Protein AF-A0A8H4QKN0-F1 (afdb_monomer_lite)

Radius of gyration: 23.46 Å; chains: 1; bounding box: 58×43×62 Å

Sequence (275 aa):
MRLGVGLACTPDRRRSHEYLVRAAYSSSASKKVKAMAHGLLIAWFLDACEKDGTIRSRYLLAASHHCNEAAKLCREVSPKGACASPAVLFFMKNVFEKFSPTVVELNYWYKDAIKALDERNKQISKGQAKMAQKRLKNPHRYRCAAPGCKVQSDTGKMLSQCSGACDRDKKPAYCSKECQKADWKNHKPFCRPGAECSVIDDGFFDVVGTAPSSESANGALQIPVEFADGKKVLFSSSTMDPQMLKEIRELASKRNYGDGPVLDTIQHVEFSEVD

Organism: NCBI:txid84607

Structure (mmCIF, N/CA/C/O backbone):
data_AF-A0A8H4QKN0-F1
#
_entry.id   AF-A0A8H4QKN0-F1
#
loop_
_atom_site.group_PDB
_atom_site.id
_atom_site.type_symbol
_atom_site.label_atom_id
_atom_site.label_alt_id
_atom_site.label_comp_id
_atom_site.label_asym_id
_atom_site.label_entity_id
_atom_site.label_seq_id
_atom_site.pdbx_PDB_ins_code
_atom_site.Cartn_x
_atom_site.Cartn_y
_atom_site.Cartn_z
_atom_site.occupancy
_atom_site.B_iso_or_equiv
_atom_site.auth_seq_id
_atom_site.auth_comp_id
_atom_site.auth_asym_id
_atom_site.auth_atom_id
_atom_site.pdbx_PDB_model_num
ATOM 1 N N . MET A 1 1 ? 23.037 -2.075 -8.838 1.00 69.50 1 MET A N 1
ATOM 2 C CA . MET A 1 1 ? 22.777 -0.874 -8.013 1.00 69.50 1 MET A CA 1
ATOM 3 C C . MET A 1 1 ? 23.981 0.048 -7.895 1.00 69.50 1 MET A C 1
ATOM 5 O O . MET A 1 1 ? 23.814 1.196 -8.269 1.00 69.50 1 MET A O 1
ATOM 9 N N . ARG A 1 2 ? 25.181 -0.408 -7.481 1.00 85.12 2 ARG A N 1
ATOM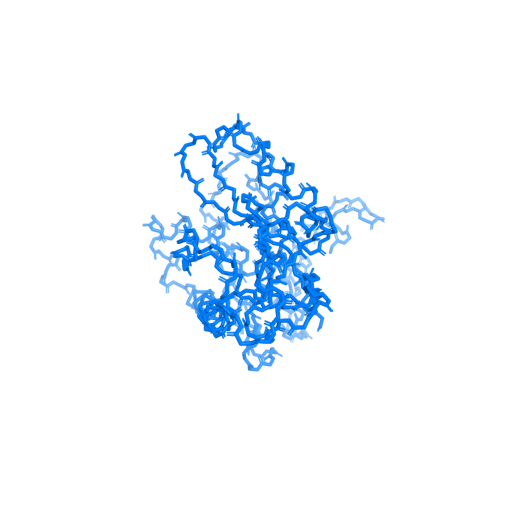 10 C CA . ARG A 1 2 ? 26.360 0.478 -7.293 1.00 85.12 2 ARG A CA 1
ATOM 11 C C . ARG A 1 2 ? 26.599 1.467 -8.444 1.00 85.12 2 ARG A C 1
ATOM 13 O O . ARG A 1 2 ? 26.651 2.656 -8.186 1.00 85.12 2 ARG A O 1
ATOM 20 N N . LEU A 1 3 ? 26.616 0.994 -9.693 1.00 86.94 3 LEU A N 1
ATOM 21 C CA . LEU A 1 3 ? 26.793 1.845 -10.883 1.00 86.94 3 LEU A CA 1
ATOM 22 C C . LEU A 1 3 ? 25.625 2.801 -11.169 1.00 86.94 3 LEU A C 1
ATOM 24 O O . LEU A 1 3 ? 25.827 3.819 -11.813 1.00 86.94 3 LEU A O 1
ATOM 28 N N . GLY A 1 4 ? 24.406 2.476 -10.735 1.00 82.00 4 GLY A N 1
ATOM 29 C CA . GLY A 1 4 ? 23.237 3.332 -10.950 1.00 82.00 4 GLY A CA 1
ATOM 30 C C . GLY A 1 4 ? 23.195 4.512 -9.981 1.00 82.00 4 GLY A C 1
ATOM 31 O O . GLY A 1 4 ? 22.949 5.632 -10.403 1.00 82.00 4 GLY A O 1
ATOM 32 N N . VAL A 1 5 ? 23.482 4.255 -8.700 1.00 85.69 5 VAL A N 1
ATOM 33 C CA . VAL A 1 5 ? 23.403 5.255 -7.616 1.00 85.69 5 VAL A CA 1
ATOM 34 C C . VAL A 1 5 ? 24.764 5.815 -7.181 1.00 85.69 5 VAL A C 1
ATOM 36 O O . VAL A 1 5 ? 24.829 6.667 -6.306 1.00 85.69 5 VAL A O 1
ATOM 39 N N . GLY A 1 6 ? 25.864 5.328 -7.756 1.00 85.62 6 GLY A N 1
ATOM 40 C CA . GLY A 1 6 ? 27.220 5.784 -7.438 1.00 85.62 6 GLY A CA 1
ATOM 41 C C . GLY A 1 6 ? 27.779 5.313 -6.092 1.00 85.62 6 GLY A C 1
ATOM 42 O O . GLY A 1 6 ? 28.674 5.944 -5.535 1.00 85.62 6 GLY A O 1
ATOM 43 N N . LEU A 1 7 ? 27.283 4.207 -5.528 1.00 86.25 7 LEU A N 1
ATOM 44 C CA . LEU A 1 7 ? 27.779 3.712 -4.236 1.00 86.25 7 LEU A CA 1
ATOM 45 C C . LEU A 1 7 ? 29.214 3.179 -4.369 1.00 86.25 7 LEU A C 1
ATOM 47 O O . LEU A 1 7 ? 29.425 2.039 -4.804 1.00 86.25 7 LEU A O 1
ATOM 51 N N . ALA A 1 8 ? 30.175 4.009 -3.955 1.00 92.56 8 ALA A N 1
ATOM 52 C CA . ALA A 1 8 ? 31.621 3.799 -4.067 1.00 92.56 8 ALA A CA 1
ATOM 53 C C . ALA A 1 8 ? 32.146 3.694 -5.518 1.00 92.56 8 ALA A C 1
ATOM 55 O O . ALA A 1 8 ? 33.157 3.041 -5.766 1.00 92.56 8 ALA A O 1
ATOM 56 N N . CYS A 1 9 ? 31.454 4.299 -6.488 1.00 92.56 9 CYS A N 1
ATOM 57 C CA . CYS A 1 9 ? 31.915 4.429 -7.876 1.00 92.56 9 CYS A CA 1
ATOM 58 C C . CYS A 1 9 ? 31.236 5.626 -8.554 1.00 92.56 9 CYS A C 1
ATOM 60 O O . CYS A 1 9 ? 30.187 6.072 -8.099 1.00 92.56 9 CYS A O 1
ATOM 62 N N . THR A 1 10 ? 31.794 6.139 -9.650 1.00 94.00 10 THR A N 1
ATOM 63 C CA . THR A 1 10 ? 31.104 7.158 -10.454 1.00 94.00 10 THR A CA 1
ATOM 64 C C . THR A 1 10 ? 29.828 6.557 -11.055 1.00 94.00 10 THR A C 1
ATOM 66 O O . THR A 1 10 ? 29.911 5.480 -11.657 1.00 94.00 10 THR A O 1
ATOM 69 N N . PRO A 1 11 ? 28.656 7.209 -10.914 1.00 93.06 11 PRO A N 1
ATOM 70 C CA . PRO A 1 11 ? 27.437 6.761 -11.571 1.00 93.06 11 PRO A CA 1
ATOM 71 C C . PRO A 1 11 ? 27.634 6.607 -13.084 1.00 93.06 11 PRO A C 1
ATOM 73 O O . PRO A 1 11 ? 28.074 7.533 -13.762 1.00 93.06 11 PRO A O 1
ATOM 76 N N . ASP A 1 12 ? 27.268 5.446 -13.619 1.00 94.94 12 ASP A N 1
ATOM 77 C CA . ASP A 1 12 ? 27.291 5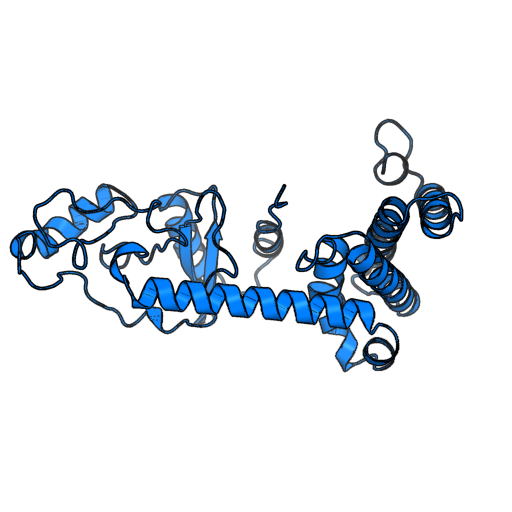.143 -15.048 1.00 94.94 12 ASP A CA 1
ATOM 78 C C . ASP A 1 12 ? 25.987 4.439 -15.433 1.00 94.94 12 ASP A C 1
ATOM 80 O O . ASP A 1 12 ? 25.817 3.216 -15.327 1.00 94.94 12 ASP A O 1
ATOM 84 N N . ARG A 1 13 ? 25.030 5.254 -15.883 1.00 92.44 13 ARG A N 1
ATOM 85 C CA . ARG A 1 13 ? 23.681 4.807 -16.235 1.00 92.44 13 ARG A CA 1
ATOM 86 C C . ARG A 1 13 ? 23.682 3.819 -17.401 1.00 92.44 13 ARG A C 1
ATOM 88 O O . ARG A 1 13 ? 22.884 2.878 -17.387 1.00 92.44 13 ARG A O 1
ATOM 95 N N . ARG A 1 14 ? 24.561 4.023 -18.389 1.00 95.25 14 ARG A N 1
ATOM 96 C CA . ARG A 1 14 ? 24.669 3.168 -19.579 1.00 95.25 14 ARG A CA 1
ATOM 97 C C . ARG A 1 14 ? 25.201 1.801 -19.184 1.00 95.25 14 ARG A C 1
ATOM 99 O O . ARG A 1 14 ? 24.572 0.790 -19.481 1.00 95.25 14 ARG A O 1
ATOM 106 N N . ARG A 1 15 ? 26.315 1.771 -18.456 1.00 96.00 15 ARG A N 1
ATOM 107 C CA . ARG A 1 15 ? 26.922 0.517 -18.016 1.00 96.00 15 ARG A CA 1
ATOM 108 C C . ARG A 1 15 ? 26.014 -0.241 -17.050 1.00 96.00 15 ARG A C 1
ATOM 110 O O . ARG A 1 15 ? 25.911 -1.461 -17.141 1.00 96.00 15 ARG A O 1
ATOM 117 N N . SER A 1 16 ? 25.293 0.464 -16.172 1.00 95.56 16 SER A N 1
ATOM 118 C CA . SER A 1 16 ? 24.257 -0.139 -15.321 1.00 95.56 16 SER A CA 1
ATOM 119 C C . SER A 1 16 ? 23.183 -0.856 -16.153 1.00 95.56 16 SER A C 1
ATOM 121 O O . SER A 1 16 ? 22.893 -2.024 -15.894 1.00 95.56 16 SER A O 1
ATOM 123 N N . HIS A 1 17 ? 22.652 -0.204 -17.194 1.00 95.88 17 HIS A N 1
ATOM 124 C CA . HIS A 1 17 ? 21.686 -0.814 -18.113 1.00 95.88 17 HIS A CA 1
ATOM 125 C C . HIS A 1 17 ? 22.254 -2.054 -18.812 1.00 95.88 17 HIS A C 1
ATOM 127 O O . HIS A 1 17 ? 21.612 -3.100 -18.821 1.00 95.88 17 HIS A O 1
ATOM 133 N N . GLU A 1 18 ? 23.478 -1.973 -19.340 1.00 96.88 18 GLU A N 1
ATOM 134 C CA . GLU A 1 18 ? 24.142 -3.106 -19.996 1.00 96.88 18 GLU A CA 1
ATOM 135 C C . GLU A 1 18 ? 24.263 -4.321 -19.061 1.00 96.88 18 GLU A C 1
ATOM 137 O O . GLU A 1 18 ? 23.966 -5.446 -19.469 1.00 96.88 18 GLU A O 1
ATOM 142 N N . TYR A 1 19 ? 24.628 -4.114 -17.791 1.00 96.62 19 TYR A N 1
ATOM 143 C CA . TYR A 1 19 ? 24.661 -5.195 -16.801 1.00 96.62 19 TYR A CA 1
ATOM 144 C C . TYR A 1 19 ? 23.275 -5.767 -16.500 1.00 96.62 19 TYR A C 1
ATOM 146 O O . TYR A 1 19 ? 23.137 -6.986 -16.411 1.00 96.62 19 TYR A O 1
ATOM 154 N N . LEU A 1 20 ? 22.255 -4.917 -16.352 1.00 97.00 20 LEU A N 1
ATOM 155 C CA . LEU A 1 20 ? 20.888 -5.367 -16.088 1.00 97.00 20 LEU A CA 1
ATOM 156 C C . LEU A 1 20 ? 20.328 -6.193 -17.251 1.00 97.00 20 LEU A C 1
ATOM 158 O O . LEU A 1 20 ? 19.773 -7.263 -17.018 1.00 97.00 20 LEU A O 1
ATOM 162 N N . VAL A 1 21 ? 20.531 -5.753 -18.495 1.00 98.12 21 VAL A N 1
ATOM 163 C CA . VAL A 1 21 ? 20.123 -6.502 -19.693 1.00 98.12 21 VAL A CA 1
ATOM 164 C C . VAL A 1 21 ? 20.849 -7.845 -19.756 1.00 98.12 21 VAL A C 1
ATOM 166 O O . VAL A 1 21 ? 20.211 -8.881 -19.939 1.00 98.12 21 VAL A O 1
ATOM 169 N N . ARG A 1 22 ? 22.169 -7.868 -19.530 1.00 97.75 22 ARG A N 1
ATOM 170 C CA . ARG A 1 22 ? 22.927 -9.129 -19.480 1.00 97.75 22 ARG A CA 1
ATOM 171 C C . ARG A 1 22 ? 22.399 -10.065 -18.396 1.00 97.75 22 ARG A C 1
ATOM 173 O O . ARG A 1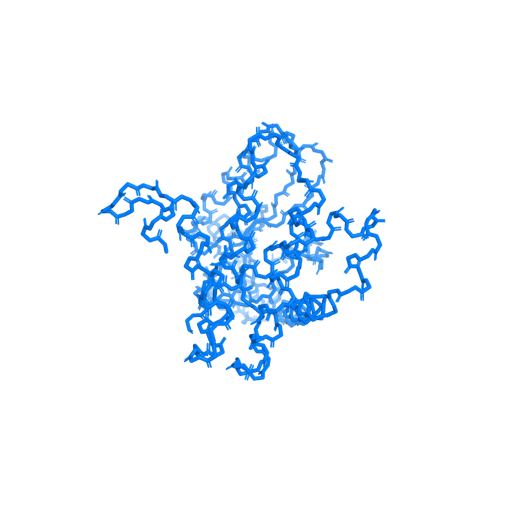 22 ? 22.252 -11.253 -18.652 1.00 97.75 22 ARG A O 1
ATOM 180 N N . ALA A 1 23 ? 22.082 -9.552 -17.209 1.00 97.50 23 ALA A N 1
ATOM 181 C CA . ALA A 1 23 ? 21.529 -10.357 -16.123 1.00 97.50 23 ALA A CA 1
ATOM 182 C C . ALA A 1 23 ? 20.124 -10.900 -16.447 1.00 97.50 23 ALA A C 1
ATOM 184 O O . ALA A 1 23 ? 19.846 -12.064 -16.168 1.00 97.50 23 ALA A O 1
ATOM 185 N N . ALA A 1 24 ? 19.266 -10.085 -17.067 1.00 98.12 24 ALA A N 1
ATOM 186 C CA . ALA A 1 24 ? 17.909 -10.456 -17.461 1.00 98.12 24 ALA A CA 1
ATOM 187 C C . ALA A 1 24 ? 17.887 -11.593 -18.500 1.00 98.12 24 ALA A C 1
ATOM 189 O O . ALA A 1 24 ? 17.106 -12.536 -18.375 1.00 98.12 24 ALA A O 1
ATOM 190 N N . TYR A 1 25 ? 18.794 -11.548 -19.480 1.00 98.12 25 TYR A N 1
ATOM 191 C CA . TYR A 1 25 ? 18.805 -12.488 -20.607 1.00 98.12 25 TYR A CA 1
ATOM 192 C C . TYR A 1 25 ? 19.886 -13.576 -20.534 1.00 98.12 25 TYR A C 1
ATOM 194 O O . TYR A 1 25 ? 19.924 -14.451 -21.396 1.00 98.12 25 TYR A O 1
ATOM 202 N N . SER A 1 26 ? 20.748 -13.581 -19.513 1.00 98.00 26 SER A N 1
ATOM 203 C CA . SER A 1 26 ? 21.784 -14.611 -19.367 1.00 98.00 26 SER A CA 1
ATOM 204 C C . SER A 1 26 ? 21.176 -16.010 -19.233 1.00 98.00 26 SER A C 1
ATOM 206 O O . SER A 1 26 ? 20.317 -16.248 -18.384 1.00 98.00 26 SER A O 1
ATOM 208 N N . SER A 1 27 ? 21.648 -16.977 -20.018 1.00 97.81 27 SER A N 1
ATOM 209 C CA . SER A 1 27 ? 21.237 -18.381 -19.889 1.00 97.81 27 SER A CA 1
ATOM 210 C C . SER A 1 27 ? 21.652 -19.000 -18.549 1.00 97.81 27 SER A C 1
ATOM 212 O O . SER A 1 27 ? 20.945 -19.870 -18.050 1.00 97.81 27 SER A O 1
ATOM 214 N N . SER A 1 28 ? 22.736 -18.516 -17.933 1.00 97.75 28 SER A N 1
ATOM 215 C CA . SER A 1 28 ? 23.254 -19.018 -16.653 1.00 97.75 28 SER A CA 1
ATOM 216 C C . SER A 1 28 ? 22.627 -18.363 -15.418 1.00 97.75 28 SER A C 1
ATOM 218 O O . SER A 1 28 ? 22.822 -18.843 -14.302 1.00 97.75 28 SER A O 1
ATOM 220 N N . ALA A 1 29 ? 21.874 -17.270 -15.580 1.00 97.56 29 ALA A N 1
ATOM 221 C CA . ALA A 1 29 ? 21.232 -16.595 -14.456 1.00 97.56 29 ALA A CA 1
ATOM 222 C C . ALA A 1 29 ? 20.007 -17.374 -13.950 1.00 97.56 29 ALA A C 1
ATOM 224 O O . ALA A 1 29 ? 19.180 -17.851 -14.733 1.00 97.56 29 ALA A O 1
ATOM 225 N N . SER A 1 30 ? 19.841 -17.444 -12.626 1.00 97.81 30 SER A N 1
ATOM 226 C CA . SER A 1 30 ? 18.639 -18.025 -12.024 1.00 97.81 30 SER A CA 1
ATOM 227 C C . SER A 1 30 ? 17.398 -17.190 -12.357 1.00 97.81 30 SER A C 1
ATOM 229 O O . SER A 1 30 ? 17.475 -15.972 -12.532 1.00 97.81 30 SER A O 1
ATOM 231 N N . LYS A 1 31 ? 16.220 -17.823 -12.389 1.00 97.69 31 LYS A N 1
ATOM 232 C CA . LYS A 1 31 ? 14.943 -17.128 -12.639 1.00 97.69 31 LYS A CA 1
ATOM 233 C C . LYS A 1 31 ? 14.701 -15.971 -11.660 1.00 97.69 31 LYS A C 1
ATOM 235 O O . LYS A 1 31 ? 14.206 -14.928 -12.072 1.00 97.69 31 LYS A O 1
ATOM 240 N N . LYS A 1 32 ? 15.118 -16.118 -10.394 1.00 96.88 32 LYS A N 1
ATOM 241 C CA . LYS A 1 32 ? 15.056 -15.050 -9.379 1.00 96.88 32 LYS A CA 1
ATOM 242 C C . LYS A 1 32 ? 15.909 -13.841 -9.778 1.00 96.88 32 LYS A C 1
ATOM 244 O O . LYS A 1 32 ? 15.416 -12.718 -9.745 1.00 96.88 32 LYS A O 1
ATOM 249 N N . VAL A 1 33 ? 17.158 -14.064 -10.202 1.00 97.25 33 VAL A N 1
ATOM 250 C CA . VAL A 1 33 ? 18.053 -12.986 -10.665 1.00 97.25 33 VAL A CA 1
ATOM 251 C C . VAL A 1 33 ? 17.482 -12.299 -11.904 1.00 97.25 33 VAL A C 1
ATOM 253 O O . VAL A 1 33 ? 17.473 -11.072 -11.966 1.00 97.25 33 VAL A O 1
ATOM 256 N N . LYS A 1 34 ? 16.943 -13.071 -12.855 1.00 98.19 34 LYS A N 1
ATOM 257 C CA . LYS A 1 34 ? 16.279 -12.519 -14.043 1.00 98.19 34 LYS A CA 1
ATOM 258 C C . LYS A 1 34 ? 15.082 -11.648 -13.667 1.00 98.19 34 LYS A C 1
ATOM 260 O O . LYS A 1 34 ? 15.005 -10.510 -14.118 1.00 98.19 34 LYS A O 1
ATOM 265 N N . ALA A 1 35 ? 14.195 -12.137 -12.797 1.00 97.56 35 ALA A N 1
ATOM 266 C CA . ALA A 1 35 ? 13.022 -11.391 -12.341 1.00 97.56 35 ALA A CA 1
ATOM 267 C C . ALA A 1 35 ? 13.416 -10.058 -11.686 1.00 97.56 35 ALA A C 1
ATOM 269 O O . ALA A 1 35 ? 12.837 -9.018 -11.998 1.00 97.56 35 ALA A O 1
ATOM 270 N N . MET A 1 36 ? 14.446 -10.071 -10.831 1.00 96.94 36 MET A N 1
ATOM 271 C CA . MET A 1 36 ? 14.991 -8.855 -10.219 1.00 96.94 36 MET A CA 1
ATOM 272 C C . MET A 1 36 ? 15.575 -7.895 -11.261 1.00 96.94 36 MET A C 1
ATOM 274 O O . MET A 1 36 ? 15.306 -6.698 -11.203 1.00 96.94 36 MET A O 1
ATOM 278 N N . ALA A 1 37 ? 16.351 -8.398 -12.225 1.00 97.25 37 ALA A N 1
ATOM 279 C CA . ALA A 1 37 ? 16.934 -7.576 -13.282 1.00 97.25 37 ALA A CA 1
ATOM 280 C C . ALA A 1 37 ? 15.854 -6.910 -14.151 1.00 97.25 37 ALA A C 1
ATOM 282 O O . ALA A 1 37 ? 15.937 -5.711 -14.407 1.00 97.25 37 ALA A O 1
ATOM 283 N N . HIS A 1 38 ? 14.811 -7.655 -14.533 1.00 98.31 38 HIS A N 1
ATOM 284 C CA . HIS A 1 38 ? 13.644 -7.099 -15.216 1.00 98.31 38 HIS A CA 1
ATOM 285 C C . HIS A 1 38 ? 12.941 -6.036 -14.357 1.00 98.31 38 HIS A C 1
ATOM 287 O O . HIS A 1 38 ? 12.680 -4.948 -14.857 1.00 98.31 38 HIS A O 1
ATOM 293 N N . GLY A 1 39 ? 12.721 -6.289 -13.062 1.00 97.12 39 GLY A N 1
ATOM 294 C CA . GLY A 1 39 ? 12.148 -5.302 -12.138 1.00 97.12 39 GLY A CA 1
ATOM 295 C C . GLY A 1 39 ? 12.948 -3.994 -12.063 1.00 97.12 39 GLY A C 1
ATOM 296 O O . GLY A 1 39 ? 12.370 -2.913 -12.111 1.00 97.12 39 GLY A O 1
ATOM 297 N N . LEU A 1 40 ? 14.280 -4.077 -12.021 1.00 96.19 40 LEU A N 1
ATOM 298 C CA . LEU A 1 40 ? 15.163 -2.904 -12.027 1.00 96.19 40 LEU A CA 1
ATOM 299 C C . LEU A 1 40 ? 15.169 -2.167 -13.375 1.00 96.19 40 LEU A C 1
ATOM 301 O O . LEU A 1 40 ? 15.322 -0.947 -13.401 1.00 96.19 40 LEU A O 1
ATOM 305 N N . LEU A 1 41 ? 14.991 -2.879 -14.492 1.00 97.50 41 LEU A N 1
ATOM 306 C CA . LEU A 1 41 ? 14.876 -2.261 -15.817 1.00 97.50 41 LEU A CA 1
ATOM 307 C C . LEU A 1 41 ? 13.590 -1.440 -15.961 1.00 97.50 41 LEU A C 1
ATOM 309 O O . LEU A 1 41 ? 13.625 -0.415 -16.634 1.00 97.50 41 LEU A O 1
ATOM 313 N N . ILE A 1 42 ? 12.496 -1.823 -15.289 1.00 97.38 42 ILE A N 1
ATOM 314 C CA . ILE A 1 42 ? 11.270 -1.007 -15.226 1.00 97.38 42 ILE A CA 1
ATOM 315 C C . ILE A 1 42 ? 11.604 0.388 -14.682 1.00 97.38 42 ILE A C 1
ATOM 317 O O . ILE A 1 42 ? 11.379 1.377 -15.376 1.00 97.38 42 ILE A O 1
ATOM 321 N N . ALA A 1 43 ? 12.199 0.459 -13.484 1.00 94.94 43 ALA A N 1
ATOM 322 C CA . ALA A 1 43 ? 12.596 1.723 -12.859 1.00 94.94 43 ALA A CA 1
ATOM 323 C C . ALA A 1 43 ? 13.573 2.502 -13.749 1.00 94.94 43 ALA A C 1
ATOM 325 O O . ALA A 1 43 ? 13.358 3.674 -14.030 1.00 94.94 43 ALA A O 1
ATOM 326 N N . TRP A 1 44 ? 14.572 1.820 -14.322 1.00 95.19 44 TRP A N 1
ATOM 327 C CA . TRP A 1 44 ? 15.538 2.456 -15.218 1.00 95.19 44 TRP A CA 1
ATOM 328 C C . TRP A 1 44 ? 14.882 3.177 -16.410 1.00 95.19 44 TRP A C 1
ATOM 330 O O . TRP A 1 44 ? 15.357 4.244 -16.808 1.00 95.19 44 TRP A O 1
ATOM 340 N N . PHE A 1 45 ? 13.810 2.625 -16.994 1.00 95.88 45 PHE A N 1
ATOM 341 C CA . PHE A 1 45 ? 13.064 3.281 -18.076 1.00 95.88 45 PHE A CA 1
ATOM 342 C C . PHE A 1 45 ? 12.189 4.441 -17.581 1.00 95.88 45 PHE A C 1
ATOM 344 O O . PHE A 1 45 ? 12.053 5.438 -18.295 1.00 95.88 45 PHE A O 1
ATOM 351 N N . LEU A 1 46 ? 11.632 4.351 -16.370 1.00 93.62 46 LEU A N 1
ATOM 352 C CA . LEU A 1 46 ? 10.835 5.426 -15.769 1.00 93.62 46 LEU A CA 1
ATOM 353 C C . LEU A 1 46 ? 11.697 6.628 -15.363 1.00 93.62 46 LEU A C 1
ATOM 355 O O . LEU A 1 46 ? 11.370 7.750 -15.742 1.00 93.62 46 LEU A O 1
ATOM 359 N N . ASP A 1 47 ? 12.859 6.399 -14.746 1.00 91.31 47 ASP A N 1
ATOM 360 C CA . ASP A 1 47 ? 13.823 7.440 -14.342 1.00 91.31 47 ASP A CA 1
ATOM 361 C C . ASP A 1 47 ? 14.365 8.240 -15.542 1.00 91.31 47 ASP A C 1
ATOM 363 O O . ASP A 1 47 ? 15.076 9.236 -15.410 1.00 91.31 47 ASP A O 1
ATOM 367 N N . ALA A 1 48 ? 14.164 7.754 -16.773 1.00 86.38 48 ALA A N 1
ATOM 368 C CA . ALA A 1 48 ? 14.545 8.487 -17.984 1.00 86.38 48 ALA A CA 1
ATOM 369 C C . ALA A 1 48 ? 13.553 9.612 -18.307 1.00 86.38 48 ALA A C 1
ATOM 371 O O . ALA A 1 48 ? 13.878 10.495 -19.099 1.00 86.38 48 ALA A O 1
ATOM 372 N N . CYS A 1 49 ? 12.353 9.544 -17.731 1.00 85.69 49 CYS A N 1
ATOM 373 C CA . CYS A 1 49 ? 11.208 10.385 -18.057 1.00 85.69 49 CYS A CA 1
ATOM 374 C C . CYS A 1 49 ? 10.954 11.482 -17.014 1.00 85.69 49 CYS A C 1
ATOM 376 O O . CYS A 1 49 ? 10.242 12.435 -17.315 1.00 85.69 49 CYS A O 1
ATOM 378 N N . GLU A 1 50 ? 11.543 11.380 -15.816 1.00 77.50 50 GLU A N 1
ATOM 379 C CA . GLU A 1 50 ? 11.292 12.314 -14.705 1.00 77.50 50 GLU A CA 1
ATOM 380 C C . GLU A 1 50 ? 11.615 13.774 -15.044 1.00 77.50 50 GLU A C 1
ATOM 382 O O . GLU A 1 50 ? 10.930 14.674 -14.572 1.00 77.50 50 GLU A O 1
ATOM 387 N N . LYS A 1 51 ? 12.613 14.028 -15.901 1.00 79.12 51 LYS A N 1
ATOM 388 C CA . LYS A 1 51 ? 13.050 15.398 -16.226 1.00 79.12 51 LYS A CA 1
ATOM 389 C C . LYS A 1 51 ? 12.011 16.214 -16.997 1.00 79.12 51 LYS A C 1
ATOM 391 O O . LYS A 1 51 ? 11.923 17.417 -16.786 1.00 79.12 51 LYS A O 1
ATOM 396 N N . ASP A 1 52 ? 11.233 15.556 -17.853 1.00 81.06 52 ASP A N 1
ATOM 397 C CA . ASP A 1 52 ? 10.301 16.222 -18.771 1.00 81.06 52 ASP A CA 1
ATOM 398 C C . ASP A 1 52 ? 8.834 16.004 -18.355 1.00 81.06 52 ASP A C 1
ATOM 400 O O . ASP A 1 52 ? 7.921 16.416 -19.069 1.00 81.06 52 ASP A O 1
ATOM 404 N N . GLY A 1 53 ? 8.586 15.272 -17.258 1.00 83.31 53 GLY A N 1
ATOM 405 C CA . GLY A 1 53 ? 7.244 14.891 -16.792 1.00 83.31 53 GLY A CA 1
ATOM 406 C C . GLY A 1 53 ? 6.441 14.021 -17.773 1.00 83.31 53 GLY A C 1
ATOM 407 O O . GLY A 1 53 ? 5.276 13.709 -17.523 1.00 83.31 53 GLY A O 1
ATOM 408 N N . THR A 1 54 ? 7.041 13.618 -18.897 1.00 91.44 54 THR A N 1
ATOM 409 C CA . THR A 1 54 ? 6.384 12.905 -19.995 1.00 91.44 54 THR A CA 1
ATOM 410 C C . THR A 1 54 ? 7.093 11.586 -20.278 1.00 91.44 54 THR A C 1
ATOM 412 O O . THR A 1 54 ? 8.305 11.522 -20.492 1.00 91.44 54 THR A O 1
ATOM 415 N N . ILE A 1 55 ? 6.326 10.492 -20.292 1.00 94.31 55 ILE A N 1
ATOM 416 C CA . ILE A 1 55 ? 6.852 9.162 -20.609 1.00 94.31 55 ILE A CA 1
ATOM 417 C C . ILE A 1 55 ? 6.774 8.957 -22.119 1.00 94.31 55 ILE A C 1
ATOM 419 O O . ILE A 1 55 ? 5.692 8.876 -22.696 1.00 94.31 55 ILE A O 1
ATOM 423 N N . ARG A 1 56 ? 7.933 8.845 -22.774 1.00 94.88 56 ARG A N 1
ATOM 424 C CA . ARG A 1 56 ? 7.999 8.544 -24.213 1.00 94.88 56 ARG A CA 1
ATOM 425 C C . ARG A 1 56 ? 7.467 7.134 -24.473 1.00 94.88 56 ARG A C 1
ATOM 427 O O . ARG A 1 56 ? 7.875 6.200 -23.783 1.00 94.88 56 ARG A O 1
ATOM 434 N N . SER A 1 57 ? 6.672 6.945 -25.529 1.00 95.25 57 SER A N 1
ATOM 435 C CA . SER A 1 57 ? 6.026 5.654 -25.836 1.00 95.25 57 SER A CA 1
ATOM 436 C C . SER A 1 57 ? 7.008 4.479 -25.894 1.00 95.25 57 SER A C 1
ATOM 438 O O . SER A 1 57 ? 6.723 3.410 -25.369 1.00 95.25 57 SER A O 1
ATOM 440 N N . ARG A 1 58 ? 8.217 4.681 -26.439 1.00 96.25 58 ARG A N 1
ATOM 441 C CA . ARG A 1 58 ? 9.260 3.637 -26.468 1.00 96.25 58 ARG A CA 1
ATOM 442 C C . ARG A 1 58 ? 9.691 3.157 -25.075 1.00 96.25 58 ARG A C 1
ATOM 444 O O . ARG A 1 58 ? 9.973 1.979 -24.905 1.00 96.25 58 ARG A O 1
ATOM 451 N N . TYR A 1 59 ? 9.748 4.055 -24.089 1.00 96.31 59 TYR A N 1
ATOM 452 C CA . TYR A 1 59 ? 10.116 3.711 -22.714 1.00 96.31 59 TYR A CA 1
ATOM 453 C C . TYR A 1 59 ? 8.937 3.093 -21.970 1.00 96.31 59 TYR A C 1
ATOM 455 O O . TYR A 1 59 ? 9.145 2.148 -21.219 1.00 96.31 59 TYR A O 1
ATOM 463 N N . LEU A 1 60 ? 7.708 3.542 -22.245 1.00 96.88 60 LEU A N 1
ATOM 464 C CA . LEU A 1 60 ? 6.495 2.903 -21.735 1.00 96.88 60 LEU A CA 1
ATOM 465 C C . LEU A 1 60 ? 6.390 1.441 -22.196 1.00 96.88 60 LEU A C 1
ATOM 467 O O . LEU A 1 60 ? 6.186 0.551 -21.373 1.00 96.88 60 LEU A O 1
ATOM 471 N N . LEU A 1 61 ? 6.578 1.180 -23.493 1.00 97.44 61 LEU A N 1
ATOM 472 C CA . LEU A 1 61 ? 6.532 -0.173 -24.059 1.00 97.44 61 LEU A CA 1
ATOM 473 C C . LEU A 1 61 ? 7.682 -1.048 -23.541 1.00 97.44 61 LEU A C 1
ATOM 475 O O . LEU A 1 61 ? 7.461 -2.202 -23.178 1.00 97.44 61 LEU A O 1
ATOM 479 N N . ALA A 1 62 ? 8.898 -0.500 -23.434 1.00 97.56 62 ALA A N 1
ATOM 480 C CA . ALA A 1 62 ? 10.033 -1.229 -22.870 1.00 97.56 62 ALA A CA 1
ATOM 481 C C . ALA A 1 62 ? 9.822 -1.569 -21.383 1.00 97.56 62 ALA A C 1
ATOM 483 O O . ALA A 1 62 ? 10.005 -2.717 -20.981 1.00 97.56 62 ALA A O 1
ATOM 484 N N . ALA A 1 63 ? 9.372 -0.608 -20.571 1.00 97.81 63 ALA A N 1
ATOM 485 C CA . ALA A 1 63 ? 9.036 -0.842 -19.168 1.00 97.81 63 ALA A CA 1
ATOM 486 C C . ALA A 1 63 ? 7.921 -1.888 -19.025 1.00 97.81 63 ALA A C 1
ATOM 488 O O . ALA A 1 63 ? 8.034 -2.785 -18.192 1.00 97.81 63 ALA A O 1
ATOM 489 N N . SER A 1 64 ? 6.897 -1.836 -19.883 1.00 98.31 64 SER A N 1
ATOM 490 C CA . SER A 1 64 ? 5.801 -2.814 -19.897 1.00 98.31 64 SER A CA 1
ATOM 491 C C . SER A 1 64 ? 6.284 -4.222 -20.251 1.00 98.31 64 SER A C 1
ATOM 493 O O . SER A 1 64 ? 5.897 -5.187 -19.594 1.00 98.31 64 SER A O 1
ATOM 495 N N . HIS A 1 65 ? 7.198 -4.347 -21.220 1.00 98.50 65 HIS A N 1
ATOM 496 C CA . HIS A 1 65 ? 7.852 -5.618 -21.551 1.00 98.50 65 HIS A CA 1
ATOM 497 C C . HIS A 1 65 ? 8.601 -6.196 -20.348 1.00 98.50 65 HIS A C 1
ATOM 499 O O . HIS A 1 65 ? 8.376 -7.342 -19.958 1.00 98.50 65 HIS A O 1
ATOM 505 N N . HIS A 1 66 ? 9.452 -5.391 -19.705 1.00 98.50 66 HIS A N 1
ATOM 506 C CA . HIS A 1 66 ? 10.187 -5.848 -18.528 1.00 98.50 66 HIS A CA 1
ATOM 507 C C . HIS A 1 66 ? 9.262 -6.154 -17.343 1.00 98.50 66 HIS A C 1
ATOM 509 O O . HIS A 1 66 ? 9.512 -7.117 -16.623 1.00 98.50 66 HIS A O 1
ATOM 515 N N . CYS A 1 67 ? 8.171 -5.406 -17.178 1.00 98.44 67 CYS A N 1
ATOM 516 C CA . CYS A 1 67 ? 7.132 -5.693 -16.196 1.00 98.44 67 CYS A CA 1
ATOM 517 C C . CYS A 1 67 ? 6.480 -7.061 -16.438 1.00 98.44 67 CYS A C 1
ATOM 519 O O . CYS A 1 67 ? 6.371 -7.859 -15.506 1.00 98.44 67 CYS A O 1
ATOM 521 N N . ASN A 1 68 ? 6.122 -7.370 -17.687 1.00 98.62 68 ASN A N 1
ATOM 522 C CA . ASN A 1 68 ? 5.523 -8.650 -18.056 1.00 98.62 68 ASN A CA 1
ATOM 523 C C . ASN A 1 68 ? 6.466 -9.829 -17.791 1.00 98.62 68 ASN A C 1
ATOM 525 O O . ASN A 1 68 ? 6.075 -10.796 -17.137 1.00 98.62 68 ASN A O 1
ATOM 529 N N . GLU A 1 69 ? 7.721 -9.727 -18.230 1.00 98.50 69 GLU A N 1
ATOM 530 C CA . GLU A 1 69 ? 8.719 -10.775 -17.996 1.00 98.50 69 GLU A CA 1
ATOM 531 C C . GLU A 1 69 ? 9.025 -10.957 -16.502 1.00 98.50 69 GLU A C 1
ATOM 533 O O . GLU A 1 69 ? 9.100 -12.089 -16.020 1.00 98.50 69 GLU A O 1
ATOM 538 N N . ALA A 1 70 ? 9.126 -9.865 -15.732 1.00 98.25 70 ALA A N 1
ATOM 539 C CA . ALA A 1 70 ? 9.277 -9.942 -14.279 1.00 98.25 70 ALA A CA 1
ATOM 540 C C . ALA A 1 70 ? 8.080 -10.646 -13.624 1.00 98.25 70 ALA A C 1
ATOM 542 O O . ALA A 1 70 ? 8.277 -11.558 -12.822 1.00 98.25 70 ALA A O 1
ATOM 543 N N . ALA A 1 71 ? 6.849 -10.270 -13.986 1.00 98.06 71 ALA A N 1
ATOM 544 C CA . ALA A 1 71 ? 5.630 -10.881 -13.460 1.00 98.06 71 ALA A CA 1
ATOM 545 C C . ALA A 1 71 ? 5.567 -12.385 -13.767 1.00 98.06 71 ALA A C 1
ATOM 547 O O . ALA A 1 71 ? 5.277 -13.194 -12.881 1.00 98.06 71 ALA A O 1
ATOM 548 N N . LYS A 1 72 ? 5.894 -12.770 -15.006 1.00 98.00 72 LYS A N 1
ATOM 549 C CA . LYS A 1 72 ? 5.968 -14.166 -15.442 1.00 98.00 72 LYS A CA 1
ATOM 550 C C . LYS A 1 72 ? 6.982 -14.959 -14.619 1.00 98.00 72 LYS A C 1
ATOM 552 O O . LYS A 1 72 ? 6.612 -15.967 -14.019 1.00 98.00 72 LYS A O 1
ATOM 557 N N . LEU A 1 73 ? 8.224 -14.479 -14.533 1.00 97.88 73 LEU A N 1
ATOM 558 C CA . LEU A 1 73 ? 9.293 -15.146 -13.786 1.00 97.88 73 LEU A CA 1
ATOM 559 C C . LEU A 1 73 ? 8.981 -15.236 -12.287 1.00 97.88 73 LEU A C 1
ATOM 561 O O . LEU A 1 73 ? 9.212 -16.286 -11.691 1.00 97.88 73 LEU A O 1
ATOM 565 N N . CYS A 1 74 ? 8.420 -14.181 -11.682 1.00 97.12 74 CYS A N 1
ATOM 566 C CA . CYS A 1 74 ? 7.994 -14.183 -10.280 1.00 97.12 74 CYS A CA 1
ATOM 567 C C . CYS A 1 74 ? 7.000 -15.312 -9.988 1.00 97.12 74 CYS A C 1
ATOM 569 O O . CYS A 1 74 ? 7.168 -16.017 -9.000 1.00 97.12 74 CYS A O 1
ATOM 571 N N . ARG A 1 75 ? 6.007 -15.553 -10.852 1.00 96.19 75 ARG A N 1
ATOM 572 C CA . ARG A 1 75 ? 5.052 -16.657 -10.642 1.00 96.19 75 ARG A CA 1
ATOM 573 C C . ARG A 1 75 ? 5.682 -18.045 -10.727 1.00 96.19 75 ARG A C 1
ATOM 575 O O . ARG A 1 75 ? 5.147 -18.981 -10.147 1.00 96.19 75 ARG A O 1
ATOM 582 N N . GLU A 1 76 ? 6.779 -18.191 -11.465 1.00 96.69 76 GLU A N 1
ATOM 583 C CA . GLU A 1 76 ? 7.482 -19.471 -11.582 1.00 96.69 76 GLU A CA 1
ATOM 584 C C . GLU A 1 76 ? 8.364 -19.781 -10.367 1.00 96.69 76 GLU A C 1
ATOM 586 O O . GLU A 1 76 ? 8.651 -20.950 -10.118 1.00 96.69 76 GLU A O 1
ATOM 591 N N . VAL A 1 77 ? 8.827 -18.758 -9.639 1.00 96.75 77 VAL A N 1
ATOM 592 C CA . VAL A 1 77 ? 9.754 -18.926 -8.504 1.00 96.75 77 VAL A CA 1
ATOM 593 C C . VAL A 1 77 ? 9.115 -18.692 -7.142 1.00 96.75 77 VAL A C 1
ATOM 595 O O . VAL A 1 77 ? 9.625 -19.203 -6.147 1.00 96.75 77 VAL A O 1
ATOM 598 N N . SER A 1 78 ? 8.039 -17.910 -7.072 1.00 94.31 78 SER A N 1
ATOM 599 C CA . SER A 1 78 ? 7.390 -17.576 -5.809 1.00 94.31 78 SER A CA 1
ATOM 600 C C . SER A 1 78 ? 6.385 -18.658 -5.389 1.00 94.31 78 SER A C 1
ATOM 602 O O . SER A 1 78 ? 5.765 -19.295 -6.245 1.00 94.31 78 SER A O 1
ATOM 604 N N . PRO A 1 79 ? 6.168 -18.861 -4.075 1.00 94.19 79 PRO A N 1
ATOM 605 C CA . PRO A 1 79 ? 5.129 -19.760 -3.579 1.00 94.19 79 PRO A CA 1
ATOM 606 C C . PRO A 1 79 ? 3.742 -19.423 -4.144 1.00 94.19 79 PRO A C 1
ATOM 608 O O . PRO A 1 79 ? 3.433 -18.263 -4.434 1.00 94.19 79 PRO A O 1
ATOM 611 N N . LYS A 1 80 ? 2.863 -20.428 -4.256 1.00 91.31 80 LYS A N 1
ATOM 612 C CA . LYS A 1 80 ? 1.474 -20.213 -4.694 1.00 91.31 80 LYS A CA 1
ATOM 613 C C . LYS A 1 80 ? 0.789 -19.183 -3.789 1.00 91.31 80 LYS A C 1
ATOM 615 O O . LYS A 1 80 ? 0.715 -19.372 -2.580 1.00 91.31 80 LYS A O 1
ATOM 620 N N . GLY A 1 81 ? 0.255 -18.123 -4.395 1.00 86.81 81 GLY A N 1
ATOM 621 C CA . GLY A 1 81 ? -0.422 -17.033 -3.687 1.00 86.81 81 GLY A CA 1
ATOM 622 C C . GLY A 1 81 ? 0.481 -15.864 -3.285 1.00 86.81 81 GLY A C 1
ATOM 623 O O . GLY A 1 81 ? -0.042 -14.853 -2.822 1.00 86.81 81 GLY A O 1
ATOM 624 N N . ALA A 1 82 ? 1.796 -15.946 -3.497 1.00 90.38 82 ALA A N 1
ATOM 625 C CA . ALA A 1 82 ? 2.674 -14.795 -3.330 1.00 90.38 82 ALA A CA 1
ATOM 626 C C . ALA A 1 82 ? 2.348 -13.695 -4.355 1.00 90.38 82 ALA A C 1
ATOM 628 O O . ALA A 1 82 ? 1.968 -13.974 -5.494 1.00 90.38 82 ALA A O 1
ATOM 629 N N . CYS A 1 83 ? 2.502 -12.439 -3.941 1.00 89.50 83 CYS A N 1
ATOM 630 C CA . CYS A 1 83 ? 2.376 -11.288 -4.830 1.00 89.50 83 CYS A CA 1
ATOM 631 C C . CYS A 1 83 ? 3.518 -11.247 -5.860 1.00 89.50 83 CYS A C 1
ATOM 633 O O . CYS A 1 83 ? 4.613 -11.766 -5.627 1.00 89.50 83 CYS A O 1
ATOM 635 N N . ALA A 1 84 ? 3.277 -10.571 -6.987 1.00 94.88 84 ALA A N 1
ATOM 636 C CA . ALA A 1 84 ? 4.362 -10.133 -7.860 1.00 94.88 84 ALA A CA 1
ATOM 637 C C . ALA A 1 84 ? 5.292 -9.151 -7.128 1.00 94.88 84 ALA A C 1
ATOM 639 O O . ALA A 1 84 ? 4.947 -8.623 -6.068 1.00 94.88 84 ALA A O 1
ATOM 640 N N . SER A 1 85 ? 6.478 -8.908 -7.691 1.00 94.81 85 SER A N 1
ATOM 641 C CA . SER A 1 85 ? 7.451 -8.012 -7.065 1.00 94.81 85 SER A CA 1
ATOM 642 C C . SER A 1 85 ? 6.887 -6.592 -6.879 1.00 94.81 85 SER A C 1
ATOM 644 O O . SER A 1 85 ? 6.076 -6.142 -7.698 1.00 94.81 85 SER A O 1
ATOM 646 N N . PRO A 1 86 ? 7.339 -5.847 -5.852 1.00 94.75 86 PRO A N 1
ATOM 647 C CA . PRO A 1 86 ? 6.901 -4.469 -5.631 1.00 94.75 86 PRO A CA 1
ATOM 648 C C . PRO A 1 86 ? 7.075 -3.573 -6.863 1.00 94.75 86 PRO A C 1
ATOM 650 O O . PRO A 1 86 ? 6.174 -2.809 -7.185 1.00 94.75 86 PRO A O 1
ATOM 653 N N . ALA A 1 87 ? 8.170 -3.731 -7.618 1.00 95.62 87 ALA A N 1
ATOM 654 C CA . ALA A 1 87 ? 8.410 -2.980 -8.854 1.00 95.62 87 ALA A CA 1
ATOM 655 C C . ALA A 1 87 ? 7.339 -3.234 -9.933 1.00 95.62 87 ALA A C 1
ATOM 657 O 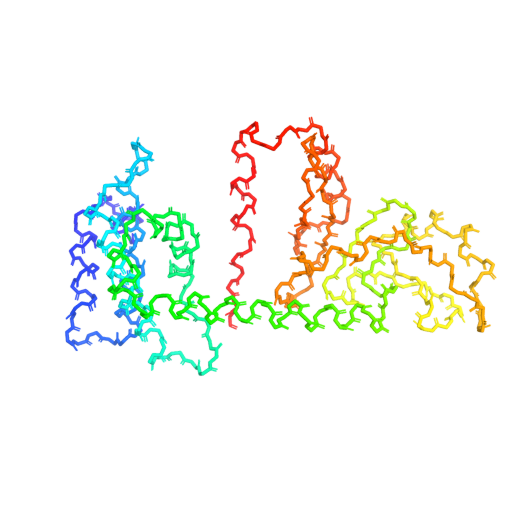O . ALA A 1 87 ? 6.893 -2.293 -10.590 1.00 95.62 87 ALA A O 1
ATOM 658 N N . VAL A 1 88 ? 6.897 -4.489 -10.098 1.00 97.31 88 VAL A N 1
ATOM 659 C CA . VAL A 1 88 ? 5.803 -4.843 -11.019 1.00 97.31 88 VAL A CA 1
ATOM 660 C C . VAL A 1 88 ? 4.509 -4.177 -10.570 1.00 97.31 88 VAL A C 1
ATOM 662 O O . VAL A 1 88 ? 3.877 -3.483 -11.361 1.00 97.31 88 VAL A O 1
ATOM 665 N N . LEU A 1 89 ? 4.129 -4.345 -9.300 1.00 96.31 89 LEU A N 1
ATOM 666 C CA . LEU A 1 89 ? 2.874 -3.801 -8.777 1.00 96.31 89 LEU A CA 1
ATOM 667 C C . LEU A 1 89 ? 2.851 -2.268 -8.807 1.00 96.31 89 LEU A C 1
ATOM 669 O O . LEU A 1 89 ? 1.842 -1.683 -9.192 1.00 96.31 89 LEU A O 1
ATOM 673 N N . PHE A 1 90 ? 3.969 -1.626 -8.466 1.00 95.31 90 PHE A N 1
ATOM 674 C CA . PHE A 1 90 ? 4.125 -0.177 -8.529 1.00 95.31 90 PHE A CA 1
ATOM 675 C C . PHE A 1 90 ? 3.945 0.350 -9.956 1.00 95.31 90 PHE A C 1
ATOM 677 O O . PHE A 1 90 ? 3.145 1.258 -10.173 1.00 95.31 90 PHE A O 1
ATOM 684 N N . PHE A 1 91 ? 4.642 -0.232 -10.939 1.00 97.00 91 PHE A N 1
ATOM 685 C CA . PHE A 1 91 ? 4.495 0.173 -12.339 1.00 97.00 91 PHE A CA 1
ATOM 686 C C . PHE A 1 91 ? 3.073 -0.045 -12.840 1.00 97.00 91 PHE A C 1
ATOM 688 O O . PHE A 1 91 ? 2.498 0.848 -13.463 1.00 97.00 91 PHE A O 1
ATOM 695 N N . MET A 1 92 ? 2.490 -1.207 -12.539 1.00 97.81 92 MET A N 1
ATOM 696 C CA . MET A 1 92 ? 1.137 -1.524 -12.974 1.00 97.81 92 MET A CA 1
ATOM 697 C C . MET A 1 92 ? 0.122 -0.522 -12.418 1.00 97.81 92 MET A C 1
ATOM 699 O O . MET A 1 92 ? -0.711 -0.016 -13.166 1.00 97.81 92 MET A O 1
ATOM 703 N N . LYS A 1 93 ? 0.239 -0.170 -11.132 1.00 95.31 93 LYS A N 1
ATOM 704 C CA . LYS A 1 93 ? -0.698 0.740 -10.473 1.00 95.31 93 LYS A CA 1
ATOM 705 C C . LYS A 1 93 ? -0.535 2.198 -10.900 1.00 95.31 93 LYS A C 1
ATOM 707 O O . LYS A 1 93 ? -1.523 2.877 -11.147 1.00 95.31 93 LYS A O 1
ATOM 712 N N . ASN A 1 94 ? 0.701 2.685 -10.961 1.00 93.69 94 ASN A N 1
ATOM 713 C CA . ASN A 1 94 ? 0.966 4.121 -11.094 1.00 93.69 94 ASN A CA 1
ATOM 714 C C . ASN A 1 94 ? 1.220 4.563 -12.537 1.00 93.69 94 ASN A C 1
ATOM 716 O O . ASN A 1 94 ? 1.039 5.733 -12.869 1.00 93.69 94 ASN A O 1
ATOM 720 N N . VAL A 1 95 ? 1.641 3.639 -13.404 1.00 95.62 95 VAL A N 1
ATOM 721 C CA . VAL A 1 95 ? 1.975 3.939 -14.799 1.00 95.62 95 VAL A CA 1
ATOM 722 C C . VAL A 1 95 ? 1.021 3.215 -15.738 1.00 95.62 95 VAL A C 1
ATOM 724 O O . VAL A 1 95 ? 0.294 3.868 -16.479 1.00 95.62 95 VAL A O 1
ATOM 727 N N . PHE A 1 96 ? 0.971 1.885 -15.699 1.00 96.69 96 PHE A N 1
ATOM 728 C CA . PHE A 1 96 ? 0.205 1.106 -16.675 1.00 96.69 96 PHE A CA 1
ATOM 729 C C . PHE A 1 96 ? -1.285 1.474 -16.687 1.00 96.69 96 PHE A C 1
ATOM 731 O O . PHE A 1 96 ? -1.815 1.787 -17.752 1.00 96.69 96 PHE A O 1
ATOM 738 N N . GLU A 1 97 ? -1.953 1.508 -15.525 1.00 96.06 97 GLU A N 1
ATOM 739 C CA . GLU A 1 97 ? -3.380 1.867 -15.427 1.00 96.06 97 GLU A CA 1
ATOM 740 C C . GLU A 1 97 ? -3.688 3.234 -16.061 1.00 96.06 97 GLU A C 1
ATOM 742 O O . GLU A 1 97 ? -4.708 3.380 -16.727 1.00 96.06 97 GLU A O 1
ATOM 747 N N . LYS A 1 98 ? -2.784 4.215 -15.932 1.00 95.38 98 LYS A N 1
ATOM 748 C CA . LYS A 1 98 ? -2.956 5.567 -16.486 1.00 95.38 98 LYS A CA 1
ATOM 749 C C . LYS A 1 98 ? -2.909 5.598 -18.017 1.00 95.38 98 LYS A C 1
ATOM 751 O O . LYS A 1 98 ? -3.638 6.375 -18.628 1.00 95.38 98 LYS A O 1
ATOM 756 N N . PHE A 1 99 ? -2.043 4.794 -18.635 1.00 96.31 99 PHE A N 1
ATOM 757 C CA . PHE A 1 99 ? -1.825 4.814 -20.089 1.00 96.31 99 PHE A CA 1
ATOM 758 C C . PHE A 1 99 ? -2.606 3.735 -20.847 1.00 96.31 99 PHE A C 1
ATOM 760 O O . PHE A 1 99 ? -2.864 3.890 -22.037 1.00 96.31 99 PHE A O 1
ATOM 767 N N . SER A 1 100 ? -3.010 2.652 -20.186 1.00 97.00 100 SER A N 1
ATOM 768 C CA . SER A 1 100 ? -3.734 1.547 -20.827 1.00 97.00 100 SER A CA 1
ATOM 769 C C . SER A 1 100 ? -5.061 1.929 -21.514 1.00 97.00 100 SER A C 1
ATOM 771 O O . SER A 1 100 ? -5.386 1.278 -22.507 1.00 97.00 100 SER A O 1
ATOM 773 N N . PRO A 1 101 ? -5.811 2.979 -21.102 1.00 97.19 101 PRO A N 1
ATOM 774 C CA . PRO A 1 101 ? -7.003 3.406 -21.838 1.00 97.19 101 PRO A CA 1
ATOM 775 C C . PRO A 1 101 ? -6.692 4.062 -23.189 1.00 97.19 101 PRO A C 1
ATOM 777 O O . PRO A 1 101 ? -7.538 4.045 -24.077 1.00 97.19 101 PRO A O 1
ATOM 780 N N . THR A 1 102 ? -5.504 4.657 -23.351 1.00 96.88 102 THR A N 1
ATOM 781 C CA . THR A 1 102 ? -5.110 5.385 -24.571 1.00 96.88 102 THR A CA 1
ATOM 782 C C . THR A 1 102 ? -4.157 4.595 -25.464 1.00 96.88 102 THR A C 1
ATOM 784 O O . THR A 1 102 ? -4.129 4.825 -26.669 1.00 96.88 102 THR A O 1
ATOM 787 N N . VAL A 1 103 ? -3.399 3.650 -24.901 1.00 96.69 103 VAL A N 1
ATOM 788 C CA . VAL A 1 103 ? -2.457 2.782 -25.621 1.00 96.69 103 VAL A CA 1
ATOM 789 C C . VAL A 1 103 ? -2.959 1.341 -25.546 1.00 96.69 103 VAL A C 1
ATOM 791 O O . VAL A 1 103 ? -2.609 0.579 -24.641 1.00 96.69 103 VAL A O 1
ATOM 794 N N . VAL A 1 104 ? -3.828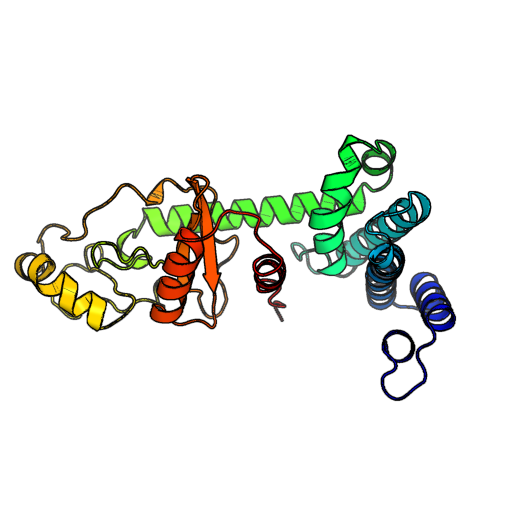 0.969 -26.486 1.00 96.06 104 VAL A N 1
ATOM 795 C CA . VAL A 1 104 ? -4.553 -0.315 -26.478 1.00 96.06 104 VAL A CA 1
ATOM 796 C C . VAL A 1 104 ? -3.629 -1.534 -26.575 1.00 96.06 104 VAL A C 1
ATOM 798 O O . VAL A 1 104 ? -3.950 -2.598 -26.040 1.00 96.06 104 VAL A O 1
ATOM 801 N N . GLU A 1 105 ? -2.451 -1.379 -27.182 1.00 97.00 105 GLU A N 1
ATOM 802 C CA . GLU A 1 105 ? -1.421 -2.413 -27.299 1.00 97.00 105 GLU A CA 1
ATOM 803 C C . GLU A 1 105 ? -0.952 -2.913 -25.929 1.00 97.00 105 GLU A C 1
ATOM 805 O O . GLU A 1 105 ? -0.619 -4.093 -25.786 1.00 97.00 105 GLU A O 1
ATOM 810 N N . LEU A 1 106 ? -0.991 -2.049 -24.902 1.00 97.25 106 LEU A N 1
ATOM 811 C CA . LEU A 1 106 ? 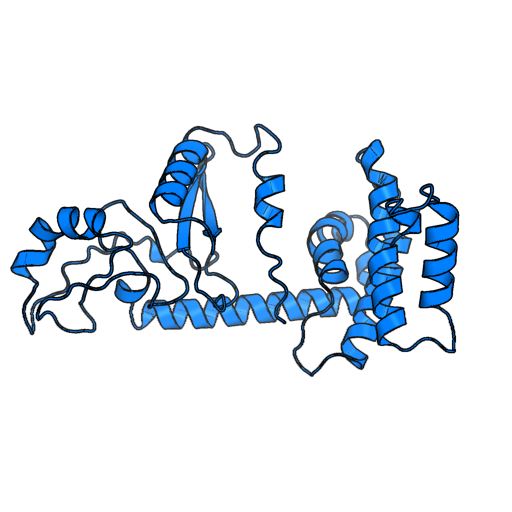-0.617 -2.425 -23.540 1.00 97.25 106 LEU A CA 1
ATOM 812 C C . LEU A 1 106 ? -1.487 -3.573 -23.015 1.00 97.25 106 LEU A C 1
ATOM 814 O O . LEU A 1 106 ? -0.972 -4.550 -22.468 1.00 97.25 106 LEU A O 1
ATOM 818 N N . ASN A 1 107 ? -2.801 -3.483 -23.227 1.00 96.94 107 ASN A N 1
ATOM 819 C CA . ASN A 1 107 ? -3.753 -4.497 -22.773 1.00 96.94 107 ASN A CA 1
ATOM 820 C C . ASN A 1 107 ? -3.635 -5.805 -23.562 1.00 96.94 107 ASN A C 1
ATOM 822 O O . ASN A 1 107 ? -3.939 -6.881 -23.045 1.00 96.94 107 ASN A O 1
ATOM 826 N N . TYR A 1 108 ? -3.189 -5.726 -24.815 1.00 97.06 108 TYR A N 1
ATOM 827 C CA . TYR A 1 108 ? -3.104 -6.886 -25.691 1.00 97.06 108 TYR A CA 1
ATOM 828 C C . TYR A 1 108 ? -1.834 -7.719 -25.448 1.00 97.06 108 TYR A C 1
ATOM 830 O O . TYR A 1 108 ? -1.908 -8.953 -25.410 1.00 97.06 108 TYR A O 1
ATOM 838 N N . TRP A 1 109 ? -0.677 -7.075 -25.256 1.00 97.06 109 TRP A N 1
ATOM 839 C CA . TRP A 1 109 ? 0.617 -7.768 -25.186 1.00 97.06 109 TRP A CA 1
ATOM 840 C C . TRP A 1 109 ? 1.025 -8.221 -23.779 1.00 97.06 109 TRP A C 1
ATOM 842 O O . TRP A 1 109 ? 1.607 -9.297 -23.641 1.00 97.06 109 TRP A O 1
ATOM 852 N N . TYR A 1 110 ? 0.708 -7.467 -22.724 1.00 97.88 110 TYR A N 1
ATOM 853 C CA . TYR A 1 110 ? 1.331 -7.659 -21.401 1.00 97.88 110 TYR A CA 1
ATOM 854 C C . TYR A 1 110 ? 0.441 -8.413 -20.403 1.00 97.88 110 TYR A C 1
ATOM 856 O O . TYR A 1 110 ? 0.200 -7.985 -19.271 1.00 97.88 110 TYR A O 1
ATOM 864 N N . LYS A 1 111 ? -0.058 -9.575 -20.838 1.00 98.00 111 LYS A N 1
ATOM 865 C CA . LYS A 1 111 ? -1.058 -10.380 -20.113 1.00 98.00 111 LYS A CA 1
ATOM 866 C C . LYS A 1 111 ? -0.586 -10.865 -18.742 1.00 98.00 111 LYS A C 1
ATOM 868 O O . LYS A 1 111 ? -1.396 -10.985 -17.824 1.00 98.00 111 LYS A O 1
ATOM 873 N N . ASP A 1 112 ? 0.705 -11.145 -18.578 1.00 98.00 112 ASP A N 1
ATOM 874 C CA . ASP A 1 112 ? 1.235 -11.649 -17.312 1.00 98.00 112 ASP A CA 1
ATOM 875 C C . ASP A 1 112 ? 1.279 -10.563 -16.240 1.00 98.00 112 ASP A C 1
ATOM 877 O O . ASP A 1 112 ? 0.988 -10.860 -15.079 1.00 98.00 112 ASP A O 1
ATOM 881 N N . ALA A 1 113 ? 1.595 -9.327 -16.632 1.00 97.88 113 ALA A N 1
ATOM 882 C CA . ALA A 1 113 ? 1.582 -8.173 -15.741 1.00 97.88 113 ALA A CA 1
ATOM 883 C C . ALA A 1 113 ? 0.150 -7.796 -15.326 1.00 97.88 113 ALA A C 1
ATOM 885 O O . ALA A 1 113 ? -0.110 -7.589 -14.141 1.00 97.88 113 ALA A O 1
ATOM 886 N N . ILE A 1 114 ? -0.797 -7.804 -16.273 1.00 98.00 114 ILE A N 1
ATOM 887 C CA . ILE A 1 114 ? -2.229 -7.580 -15.996 1.00 98.00 114 ILE A CA 1
ATOM 888 C C . ILE A 1 114 ? -2.746 -8.624 -15.008 1.00 98.00 114 ILE A C 1
ATOM 890 O O . ILE A 1 114 ? -3.320 -8.282 -13.977 1.00 98.00 114 ILE A O 1
ATOM 894 N N . LYS A 1 115 ? -2.456 -9.905 -15.259 1.00 96.88 115 LYS A N 1
ATOM 895 C CA . LYS A 1 115 ? -2.839 -10.988 -14.350 1.00 96.88 115 LYS A CA 1
ATOM 896 C C . LYS A 1 115 ? -2.263 -10.793 -12.943 1.00 96.88 115 LYS A C 1
ATOM 898 O O . LYS A 1 115 ? -2.964 -11.048 -11.968 1.00 96.88 115 LYS A O 1
ATOM 903 N N . ALA A 1 116 ? -1.013 -10.342 -12.826 1.00 96.25 116 ALA A N 1
ATOM 904 C CA . ALA A 1 116 ? -0.398 -10.056 -11.531 1.00 96.25 116 ALA A CA 1
ATOM 905 C C . ALA A 1 116 ? -1.106 -8.911 -10.783 1.00 96.25 116 ALA A C 1
ATOM 907 O O . ALA A 1 116 ? -1.319 -9.010 -9.571 1.00 96.25 116 ALA A O 1
ATOM 908 N N . LEU A 1 117 ? -1.508 -7.853 -11.494 1.00 95.75 117 LEU A N 1
ATOM 909 C CA . LEU A 1 117 ? -2.300 -6.762 -10.927 1.00 95.75 117 LEU A CA 1
ATOM 910 C C . LEU A 1 117 ? -3.684 -7.252 -10.471 1.00 95.75 117 LEU A C 1
ATOM 912 O O . LEU A 1 117 ? -4.090 -6.972 -9.344 1.00 95.75 117 LEU A O 1
ATOM 916 N N . ASP A 1 118 ? -4.377 -8.045 -11.289 1.00 96.12 118 ASP A N 1
ATOM 917 C CA . ASP A 1 118 ? -5.679 -8.627 -10.944 1.00 96.12 118 ASP A CA 1
ATOM 918 C C . ASP A 1 118 ? -5.604 -9.535 -9.715 1.00 96.12 118 ASP A C 1
ATOM 920 O O . ASP A 1 118 ? -6.474 -9.499 -8.842 1.00 96.12 118 ASP A O 1
ATOM 924 N N . GLU A 1 119 ? -4.570 -10.373 -9.631 1.00 94.75 119 GLU A N 1
ATOM 925 C CA . GLU A 1 119 ? -4.318 -11.228 -8.473 1.00 94.75 119 GLU A CA 1
ATOM 926 C C . GLU A 1 119 ? -4.099 -10.385 -7.214 1.00 94.75 119 GLU A C 1
ATOM 928 O O . GLU A 1 119 ? -4.715 -10.673 -6.183 1.00 94.75 119 GLU A O 1
ATOM 933 N N . ARG A 1 120 ? -3.312 -9.304 -7.301 1.00 93.38 120 ARG A N 1
ATOM 934 C CA . ARG A 1 120 ? -3.131 -8.359 -6.192 1.00 93.38 120 ARG A CA 1
ATOM 935 C C . ARG A 1 120 ? -4.448 -7.696 -5.793 1.00 93.38 120 ARG A C 1
ATOM 937 O O . ARG A 1 120 ? -4.784 -7.705 -4.612 1.00 93.38 120 ARG A O 1
ATOM 944 N N . ASN A 1 121 ? -5.224 -7.189 -6.747 1.00 92.31 121 ASN A N 1
ATOM 945 C CA . ASN A 1 121 ? -6.521 -6.559 -6.486 1.00 92.31 121 ASN A CA 1
ATOM 946 C C . ASN A 1 121 ? -7.505 -7.537 -5.824 1.00 92.31 121 ASN A C 1
ATOM 948 O O . ASN A 1 121 ? -8.180 -7.188 -4.855 1.00 92.31 121 ASN A O 1
ATOM 952 N N . LYS A 1 122 ? -7.533 -8.800 -6.268 1.00 93.44 122 LYS A N 1
ATOM 953 C CA . LYS A 1 122 ? -8.326 -9.865 -5.632 1.00 93.44 122 LYS A CA 1
ATOM 954 C C . LYS A 1 122 ? -7.862 -10.158 -4.208 1.00 93.44 122 LYS A C 1
ATOM 956 O O . LYS A 1 122 ? -8.700 -10.394 -3.341 1.00 93.44 122 LYS A O 1
ATOM 961 N N . GLN A 1 123 ? -6.554 -10.177 -3.952 1.00 91.38 123 GLN A N 1
ATOM 962 C CA . GLN A 1 123 ? -6.026 -10.353 -2.597 1.00 91.38 123 GLN A CA 1
ATOM 963 C C . GLN A 1 123 ? -6.434 -9.196 -1.689 1.00 91.38 123 GLN A C 1
ATOM 965 O O . GLN A 1 123 ? -6.942 -9.448 -0.596 1.00 91.38 123 GLN A O 1
ATOM 970 N N . ILE A 1 124 ? -6.292 -7.958 -2.174 1.00 89.00 124 ILE A N 1
ATOM 971 C CA . ILE A 1 124 ? -6.705 -6.754 -1.455 1.00 89.00 124 ILE A CA 1
ATOM 972 C C . ILE A 1 124 ? -8.191 -6.827 -1.106 1.00 89.00 124 ILE A C 1
ATOM 974 O O . ILE A 1 124 ? -8.549 -6.761 0.067 1.00 89.00 124 ILE A O 1
ATOM 978 N N . SER A 1 125 ? -9.046 -7.068 -2.101 1.00 89.94 125 SER A N 1
ATOM 979 C CA . SER A 1 125 ? -10.495 -7.170 -1.914 1.00 89.94 125 SER A CA 1
ATOM 980 C C . SER A 1 125 ? -10.880 -8.269 -0.912 1.00 89.94 125 SER A C 1
ATOM 982 O O . SER A 1 125 ? -11.698 -8.047 -0.018 1.00 89.94 125 SER A O 1
ATOM 984 N N . LYS A 1 126 ? -10.242 -9.447 -0.981 1.00 90.62 126 LYS A N 1
ATOM 985 C CA . LYS A 1 126 ? -10.468 -10.531 -0.009 1.00 90.62 126 LYS A CA 1
ATOM 986 C C . LYS A 1 126 ? -10.073 -10.131 1.410 1.00 90.62 126 LYS A C 1
ATOM 988 O O . LYS A 1 126 ? -10.774 -10.492 2.356 1.00 90.62 126 LYS A O 1
ATOM 993 N N . GLY A 1 127 ? -8.948 -9.442 1.579 1.00 89.19 127 GLY A N 1
ATOM 994 C CA . GLY A 1 127 ? -8.505 -8.977 2.889 1.00 89.19 127 GLY A CA 1
ATOM 995 C C . GLY A 1 127 ? -9.423 -7.898 3.461 1.00 89.19 127 GLY A C 1
ATOM 996 O O . GLY A 1 127 ? -9.842 -8.018 4.613 1.00 89.19 127 GLY A O 1
ATOM 997 N N . GLN A 1 128 ? -9.858 -6.948 2.631 1.00 88.06 128 GLN A N 1
ATOM 998 C CA . GLN A 1 128 ? -10.866 -5.948 2.993 1.00 88.06 128 GLN A CA 1
ATOM 999 C C . GLN A 1 128 ? -12.177 -6.598 3.444 1.00 88.06 128 GLN A C 1
ATOM 1001 O O . GLN A 1 128 ? -12.686 -6.268 4.512 1.00 88.06 128 GLN A O 1
ATOM 1006 N N . ALA A 1 129 ? -12.686 -7.584 2.698 1.00 89.88 129 ALA A N 1
ATOM 1007 C CA . ALA A 1 129 ? -13.907 -8.305 3.056 1.00 89.88 129 ALA A CA 1
ATOM 1008 C C . ALA A 1 129 ? -13.776 -9.054 4.395 1.00 89.88 129 ALA A C 1
ATOM 1010 O O . ALA A 1 129 ? -14.674 -9.002 5.237 1.00 89.88 129 ALA A O 1
ATOM 1011 N N . LYS A 1 130 ? -12.632 -9.710 4.637 1.00 91.31 130 LYS A N 1
ATOM 1012 C CA . LYS A 1 130 ? -12.346 -10.361 5.928 1.00 91.31 130 LYS A CA 1
ATOM 1013 C C . LYS A 1 130 ? -12.299 -9.351 7.073 1.00 91.31 130 LYS A C 1
ATOM 1015 O O . LYS A 1 130 ? -12.838 -9.624 8.145 1.00 91.31 130 LYS A O 1
ATOM 1020 N N . MET A 1 131 ? -11.667 -8.198 6.861 1.00 89.38 131 MET A N 1
ATOM 1021 C CA . MET A 1 131 ? -11.584 -7.139 7.866 1.00 89.38 131 MET A CA 1
ATOM 1022 C C . MET A 1 131 ? -12.941 -6.504 8.155 1.00 89.38 131 MET A C 1
ATOM 1024 O O . MET A 1 131 ? -13.285 -6.330 9.323 1.00 89.38 131 MET A O 1
ATOM 1028 N N . ALA A 1 132 ? -13.746 -6.247 7.126 1.00 88.94 132 ALA A N 1
ATOM 1029 C CA . ALA A 1 132 ? -15.124 -5.798 7.280 1.00 88.94 132 ALA A CA 1
ATOM 1030 C C . ALA A 1 132 ? -15.938 -6.805 8.108 1.00 88.94 132 ALA A C 1
ATOM 1032 O O . ALA A 1 132 ? -16.565 -6.427 9.093 1.00 88.94 132 ALA A O 1
ATOM 1033 N N . GLN A 1 133 ? -15.835 -8.105 7.809 1.00 91.38 133 GLN A N 1
ATOM 1034 C CA . GLN A 1 133 ? -16.511 -9.147 8.587 1.00 91.38 133 GLN A CA 1
ATOM 1035 C C . GLN A 1 133 ? -16.048 -9.185 10.056 1.00 91.38 133 GLN A C 1
ATOM 1037 O O . GLN A 1 133 ? -16.869 -9.355 10.959 1.00 91.38 133 GLN A O 1
ATOM 1042 N N . LYS A 1 134 ? -14.744 -9.027 10.326 1.00 91.00 134 LYS A N 1
ATOM 1043 C CA . LYS A 1 134 ? -14.207 -8.951 11.698 1.00 91.00 134 LYS A CA 1
ATOM 1044 C C . LYS A 1 134 ? -14.753 -7.738 12.455 1.00 91.00 134 LYS A C 1
ATOM 1046 O O . LYS A 1 134 ? -15.141 -7.884 13.615 1.00 91.00 134 LYS A O 1
ATOM 1051 N N . ARG A 1 135 ? -14.810 -6.575 11.795 1.00 90.75 135 ARG A N 1
ATOM 1052 C CA . ARG A 1 135 ? -15.358 -5.330 12.352 1.00 90.75 135 ARG A CA 1
ATOM 1053 C C . ARG A 1 135 ? -16.854 -5.456 12.633 1.00 90.75 135 ARG A C 1
ATOM 1055 O O . ARG A 1 135 ? -17.262 -5.119 13.732 1.00 90.75 135 ARG A O 1
ATOM 1062 N N . LEU A 1 136 ? -17.637 -6.054 11.733 1.00 90.06 136 LEU A N 1
ATOM 1063 C CA . LEU A 1 136 ? -19.066 -6.316 11.962 1.00 90.06 136 LEU A CA 1
ATOM 1064 C C . LEU A 1 136 ? -19.317 -7.229 13.169 1.00 90.06 136 LEU A C 1
ATOM 1066 O O . LEU A 1 136 ? -20.256 -7.009 13.924 1.00 90.06 136 LEU A O 1
ATOM 1070 N N . LYS A 1 137 ? -18.465 -8.239 13.389 1.00 92.81 137 LYS A N 1
ATOM 1071 C CA . LYS A 1 137 ? -18.593 -9.140 14.547 1.00 92.81 137 LYS A CA 1
ATOM 1072 C C . LYS A 1 137 ? -18.261 -8.468 15.881 1.00 92.81 137 LYS A C 1
ATOM 1074 O O . LYS A 1 137 ? -18.744 -8.926 16.907 1.00 92.81 137 LYS A O 1
ATOM 1079 N N . ASN A 1 138 ? -17.378 -7.468 15.893 1.00 93.00 138 ASN A N 1
ATOM 1080 C CA . ASN A 1 138 ? -16.926 -6.793 17.116 1.00 93.00 138 ASN A CA 1
ATOM 1081 C C . ASN A 1 138 ? -16.647 -5.301 16.841 1.00 93.00 138 ASN A C 1
ATOM 1083 O O . ASN A 1 138 ? -15.480 -4.889 16.873 1.00 93.00 138 ASN A O 1
ATOM 1087 N N . PRO A 1 139 ? -17.676 -4.477 16.573 1.00 91.44 139 PRO A N 1
ATOM 1088 C CA . PRO A 1 139 ? -17.483 -3.107 16.089 1.00 91.44 139 PRO A CA 1
ATOM 1089 C C . PRO A 1 139 ? -16.714 -2.241 17.090 1.00 91.44 139 PRO A C 1
ATOM 1091 O O . PRO A 1 139 ? -15.827 -1.477 16.712 1.00 91.44 139 PRO A O 1
ATOM 1094 N N . HIS A 1 140 ? -16.961 -2.433 18.386 1.00 93.19 140 HIS A N 1
ATOM 1095 C CA . HIS A 1 140 ? -16.338 -1.662 19.467 1.00 93.19 140 HIS A CA 1
ATOM 1096 C C . HIS A 1 140 ? -14.849 -1.967 19.679 1.00 93.19 140 HIS A C 1
ATOM 1098 O O . HIS A 1 140 ? -14.154 -1.187 20.323 1.00 93.19 140 HIS A O 1
ATOM 1104 N N . ARG A 1 141 ? -14.335 -3.080 19.136 1.00 95.38 141 ARG A N 1
ATOM 1105 C CA . ARG A 1 141 ? -12.947 -3.515 19.358 1.00 95.38 141 ARG A CA 1
ATOM 1106 C C . ARG A 1 141 ? -11.927 -2.788 18.477 1.00 95.38 141 ARG A C 1
ATOM 1108 O O . ARG A 1 141 ? -10.755 -2.730 18.834 1.00 95.38 141 ARG A O 1
ATOM 1115 N N . TYR A 1 142 ? -12.361 -2.271 17.331 1.00 94.81 142 TYR A N 1
ATOM 1116 C CA . TYR A 1 142 ? -11.482 -1.713 16.295 1.00 94.81 142 TYR A CA 1
ATOM 1117 C C . TYR A 1 142 ? -11.614 -0.194 16.147 1.00 94.81 142 TYR A C 1
ATOM 1119 O O . TYR A 1 142 ? -11.028 0.376 15.231 1.00 94.81 142 TYR A O 1
ATOM 1127 N N . ARG A 1 143 ? -12.386 0.470 17.018 1.00 94.94 143 ARG A N 1
ATOM 1128 C CA . ARG A 1 143 ? -12.548 1.929 17.017 1.00 94.94 143 ARG A CA 1
ATOM 1129 C C . ARG A 1 143 ? -12.395 2.511 18.410 1.00 94.94 143 ARG A C 1
ATOM 1131 O O . ARG A 1 143 ? -12.784 1.896 19.398 1.00 94.94 143 ARG A O 1
ATOM 1138 N N . CYS A 1 144 ? -11.874 3.728 18.468 1.00 97.06 144 CYS A N 1
ATOM 1139 C CA . CYS A 1 144 ? -11.918 4.536 19.669 1.00 97.06 144 CYS A CA 1
ATOM 1140 C C . CYS A 1 144 ? -13.372 4.944 19.952 1.00 97.06 144 CYS A C 1
ATOM 1142 O O . CYS A 1 144 ? -14.025 5.536 19.096 1.00 97.06 144 CYS A O 1
ATOM 1144 N N . ALA A 1 145 ? -13.858 4.656 21.156 1.00 97.12 145 ALA A N 1
ATOM 1145 C CA . ALA A 1 145 ? -15.204 4.992 21.609 1.00 97.12 145 ALA A CA 1
ATOM 1146 C C . ALA A 1 145 ? -15.368 6.468 22.004 1.00 97.12 145 ALA A C 1
ATOM 1148 O O . ALA A 1 145 ? -16.491 6.937 22.144 1.00 97.12 145 ALA A O 1
ATOM 1149 N N . ALA A 1 146 ? -14.268 7.210 22.177 1.00 96.94 146 ALA A N 1
ATOM 1150 C CA . ALA A 1 146 ? -14.345 8.618 22.546 1.00 96.94 146 ALA A CA 1
ATOM 1151 C C . ALA A 1 146 ? -15.021 9.448 21.435 1.00 96.94 146 ALA A C 1
ATOM 1153 O O . ALA A 1 146 ? -14.551 9.397 20.287 1.00 96.94 146 ALA A O 1
ATOM 1154 N N . PRO A 1 147 ? -16.059 10.245 21.761 1.00 94.38 147 PRO A N 1
ATOM 1155 C CA . PRO A 1 147 ? -16.784 11.052 20.783 1.00 94.38 147 PRO A CA 1
ATOM 1156 C C . PRO A 1 147 ? -15.849 11.909 19.917 1.00 94.38 147 PRO A C 1
ATOM 1158 O O . PRO A 1 147 ? -14.951 12.580 20.424 1.00 94.38 147 PRO A O 1
ATOM 1161 N N . GLY A 1 148 ? -16.021 11.853 18.593 1.00 93.69 148 GLY A N 1
ATOM 1162 C CA . GLY A 1 148 ? -15.237 12.638 17.626 1.00 93.69 148 GLY A CA 1
ATOM 1163 C C . GLY A 1 148 ? -13.786 12.181 17.387 1.00 93.69 148 GLY A C 1
ATOM 1164 O O . GLY A 1 148 ? -13.130 12.686 16.469 1.00 93.69 148 GLY A O 1
ATOM 1165 N N . CYS A 1 149 ? -13.263 11.204 18.141 1.00 95.44 149 CYS A N 1
ATOM 1166 C CA . CYS A 1 149 ? -11.883 10.739 17.971 1.00 95.44 149 CYS A CA 1
ATOM 1167 C C . CYS A 1 149 ? -11.672 10.071 16.603 1.00 95.44 149 CYS A C 1
ATOM 1169 O O . CYS A 1 149 ? -10.732 10.417 15.892 1.00 95.44 149 CYS A O 1
ATOM 1171 N N . LYS A 1 150 ? -12.576 9.163 16.210 1.00 94.12 150 LYS A N 1
ATOM 1172 C CA . LYS A 1 150 ? -12.577 8.442 14.918 1.00 94.12 150 LYS A CA 1
ATOM 1173 C C . LYS A 1 150 ? -11.312 7.625 14.602 1.00 94.12 150 LYS A C 1
ATOM 1175 O O . LYS A 1 150 ? -11.224 7.069 13.512 1.00 94.12 150 LYS A O 1
ATOM 1180 N N . VAL A 1 151 ? -10.360 7.514 15.532 1.00 95.44 151 VAL A N 1
ATOM 1181 C CA . VAL A 1 151 ? -9.215 6.604 15.398 1.00 95.44 151 VAL A CA 1
ATOM 1182 C C . VAL A 1 151 ? -9.722 5.165 15.393 1.00 95.44 151 VAL A C 1
ATOM 1184 O O . VAL A 1 151 ? -10.528 4.771 16.238 1.00 95.44 151 VAL A O 1
ATOM 1187 N N . GLN A 1 152 ? -9.233 4.389 14.441 1.00 94.94 152 GLN A N 1
ATOM 1188 C CA . GLN A 1 152 ? -9.506 2.975 14.255 1.00 94.94 152 GLN A CA 1
ATOM 1189 C C . GLN A 1 152 ? -8.199 2.190 14.289 1.00 94.94 152 GLN A C 1
ATOM 1191 O O . GLN A 1 152 ? -7.113 2.759 14.186 1.00 94.94 152 GLN A O 1
ATOM 1196 N N . SER A 1 153 ? -8.303 0.875 14.413 1.00 94.00 153 SER A N 1
ATOM 1197 C CA . SER A 1 153 ? -7.180 -0.032 14.226 1.00 94.00 153 SER A CA 1
ATOM 1198 C C . SER A 1 153 ? -7.542 -1.168 13.277 1.00 94.00 153 SER A C 1
ATOM 1200 O O . SER A 1 153 ? -8.707 -1.553 13.115 1.00 94.00 153 SER A O 1
ATOM 1202 N N . ASP A 1 154 ? -6.534 -1.719 12.617 1.00 92.06 154 ASP A N 1
ATOM 1203 C CA . ASP A 1 154 ? -6.661 -2.966 11.861 1.00 92.06 154 ASP A CA 1
ATOM 1204 C C . ASP A 1 154 ? -6.623 -4.198 12.785 1.00 92.06 154 ASP A C 1
ATOM 1206 O O . ASP A 1 154 ? -7.247 -5.214 12.495 1.00 92.06 154 ASP A O 1
ATOM 1210 N N . THR A 1 155 ? -5.989 -4.095 13.955 1.00 92.50 155 THR A N 1
ATOM 1211 C CA . THR A 1 155 ? -5.963 -5.151 14.966 1.00 92.50 155 THR A CA 1
ATOM 1212 C C . THR A 1 155 ? -6.613 -4.697 16.266 1.00 92.50 155 THR A C 1
ATOM 1214 O O . THR A 1 155 ? -6.406 -3.593 16.771 1.00 92.50 155 THR A O 1
ATOM 1217 N N . GLY A 1 156 ? -7.377 -5.592 16.886 1.00 90.75 156 GLY A N 1
ATOM 1218 C CA . GLY A 1 156 ? -8.063 -5.316 18.148 1.00 90.75 156 GLY A CA 1
ATOM 1219 C C . GLY A 1 156 ? -7.158 -5.308 19.385 1.00 90.75 156 GLY A C 1
ATOM 1220 O O . GLY A 1 156 ? -7.673 -5.535 20.477 1.00 90.75 156 GLY A O 1
ATOM 1221 N N . LYS A 1 157 ? -5.834 -5.187 19.212 1.00 94.19 157 LYS A N 1
ATOM 1222 C CA . LYS A 1 157 ? -4.826 -5.078 20.284 1.00 94.19 157 LYS A CA 1
ATOM 1223 C C . LYS A 1 157 ? -4.245 -3.663 20.403 1.00 94.19 157 LYS A C 1
ATOM 1225 O O . LYS A 1 157 ? -3.697 -3.339 21.446 1.00 94.19 157 LYS A O 1
ATOM 1230 N N . MET A 1 158 ? -4.384 -2.836 19.363 1.00 95.38 158 MET A N 1
ATOM 1231 C CA . MET A 1 158 ? -3.824 -1.475 19.309 1.00 95.38 158 MET A CA 1
ATOM 1232 C C . MET A 1 158 ? -4.580 -0.462 20.176 1.00 95.38 158 MET A C 1
ATOM 1234 O O . MET A 1 158 ? -4.094 0.640 20.402 1.00 95.38 158 MET A O 1
ATOM 1238 N N . LEU A 1 159 ? -5.782 -0.810 20.638 1.00 96.94 159 LEU A N 1
ATOM 1239 C CA . LEU A 1 159 ? -6.636 0.054 21.445 1.00 96.94 159 LEU A CA 1
ATOM 1240 C C . LEU A 1 159 ? -6.794 -0.541 22.846 1.00 96.94 159 LEU A C 1
ATOM 1242 O O . LEU A 1 159 ? -7.008 -1.746 23.000 1.00 96.94 159 LEU A O 1
ATOM 1246 N N . SER A 1 160 ? -6.722 0.304 23.871 1.00 97.31 160 SER A N 1
ATOM 1247 C CA . SER A 1 160 ? -6.937 -0.104 25.256 1.00 97.31 160 SER A CA 1
ATOM 1248 C C . SER A 1 160 ? -8.429 -0.261 25.536 1.00 97.31 160 SER A C 1
ATOM 1250 O O . SER A 1 160 ? -9.235 0.607 25.215 1.00 97.31 160 SER A O 1
ATOM 1252 N N . GLN A 1 161 ? -8.826 -1.378 26.137 1.00 97.75 161 GLN A N 1
ATOM 1253 C CA . GLN A 1 161 ? -10.222 -1.606 26.506 1.00 97.75 161 GLN A CA 1
ATOM 1254 C C . GLN A 1 161 ? -10.529 -1.073 27.909 1.00 97.75 161 GLN A C 1
ATOM 1256 O O . GLN A 1 161 ? -9.642 -0.987 28.758 1.00 97.75 161 GLN A O 1
ATOM 1261 N N . CYS A 1 162 ? -11.801 -0.762 28.177 1.00 98.12 162 CYS A N 1
ATOM 1262 C CA . CYS A 1 162 ? -12.243 -0.425 29.529 1.00 98.12 162 CYS A CA 1
ATOM 1263 C C . CYS A 1 162 ? -11.926 -1.558 30.527 1.00 98.12 162 CYS A C 1
ATOM 1265 O O . CYS A 1 162 ? -12.293 -2.719 30.324 1.00 98.12 162 CYS A O 1
ATOM 1267 N N . SER A 1 163 ? -11.291 -1.213 31.647 1.00 97.50 163 SER A N 1
ATOM 1268 C CA . SER A 1 163 ? -10.927 -2.171 32.700 1.00 97.50 163 SER A CA 1
ATOM 1269 C C . SER A 1 163 ? -12.086 -2.557 33.627 1.00 97.50 163 SER A C 1
ATOM 1271 O O . SER A 1 163 ? -11.885 -3.344 34.543 1.00 97.50 163 SER A O 1
ATOM 1273 N N . GLY A 1 164 ? -13.286 -2.002 33.430 1.00 97.38 164 GLY A N 1
ATOM 1274 C CA . GLY A 1 164 ? -14.447 -2.294 34.269 1.00 97.38 164 GLY A CA 1
ATOM 1275 C C . GLY A 1 164 ? -15.159 -3.611 33.943 1.00 97.38 164 GLY A C 1
ATOM 1276 O O . GLY A 1 164 ? -14.739 -4.381 33.070 1.00 97.38 164 GLY A O 1
ATOM 1277 N N . ALA A 1 165 ? -16.267 -3.842 34.652 1.00 97.69 165 ALA A N 1
ATOM 1278 C CA . ALA A 1 165 ? -17.043 -5.085 34.643 1.00 97.69 165 ALA A CA 1
ATOM 1279 C C . ALA A 1 165 ? -18.097 -5.179 33.518 1.00 97.69 165 ALA A C 1
ATOM 1281 O O . ALA A 1 165 ? -18.945 -6.063 33.556 1.00 97.69 165 ALA A O 1
ATOM 1282 N N . CYS A 1 166 ? -18.082 -4.274 32.535 1.00 98.12 166 CYS A N 1
ATOM 1283 C CA . CYS A 1 166 ? -18.958 -4.371 31.366 1.00 98.12 166 CYS A CA 1
ATOM 1284 C C . CYS A 1 166 ? -18.644 -5.603 30.503 1.00 98.12 166 CYS A C 1
ATOM 1286 O O . CYS A 1 166 ? -17.494 -6.059 30.434 1.00 98.12 166 CYS A O 1
ATOM 1288 N N . ASP A 1 167 ? -19.680 -6.110 29.831 1.00 97.31 167 ASP A N 1
ATOM 1289 C CA . ASP A 1 167 ? -19.598 -7.293 28.974 1.00 97.31 167 ASP A CA 1
ATOM 1290 C C . ASP A 1 167 ? -18.555 -7.101 27.859 1.00 97.31 167 ASP A C 1
ATOM 1292 O O . ASP A 1 167 ? -18.367 -6.005 27.326 1.00 97.31 167 ASP A O 1
ATOM 1296 N N . ARG A 1 168 ? -17.842 -8.176 27.505 1.00 95.81 168 ARG A N 1
ATOM 1297 C CA . ARG A 1 168 ? -16.685 -8.123 26.592 1.00 95.81 168 ARG A CA 1
ATOM 1298 C C . ARG A 1 168 ? -17.037 -7.615 25.190 1.00 95.81 168 ARG A C 1
ATOM 1300 O O . ARG A 1 168 ? -16.204 -6.964 24.565 1.00 95.81 168 ARG A O 1
ATOM 1307 N N . ASP A 1 169 ? -18.224 -7.943 24.704 1.00 94.75 169 ASP A N 1
ATOM 1308 C CA . ASP A 1 169 ? -18.776 -7.544 23.407 1.00 94.75 169 ASP A CA 1
ATOM 1309 C C . ASP A 1 169 ? -19.178 -6.062 23.370 1.00 94.75 169 ASP A C 1
ATOM 1311 O O . ASP A 1 169 ? -19.011 -5.413 22.341 1.00 94.75 169 ASP A O 1
ATOM 1315 N N . LYS A 1 170 ? -19.616 -5.502 24.502 1.00 95.81 170 LYS A N 1
ATOM 1316 C CA . LYS A 1 170 ? -20.034 -4.093 24.641 1.00 95.81 170 LYS A CA 1
ATOM 1317 C C . LYS A 1 170 ? -18.929 -3.178 25.169 1.00 95.81 170 LYS A C 1
ATOM 1319 O O . LYS A 1 170 ? -19.131 -1.970 25.306 1.00 95.81 170 LYS A O 1
ATOM 1324 N N . LYS A 1 171 ? -17.772 -3.748 25.505 1.00 97.44 171 LYS A N 1
ATOM 1325 C CA . LYS A 1 171 ? -16.647 -3.057 26.133 1.00 97.44 171 LYS A CA 1
ATOM 1326 C C . LYS A 1 171 ? -16.006 -2.053 25.161 1.00 97.44 171 LYS A C 1
ATOM 1328 O O . LYS A 1 171 ? -15.448 -2.478 24.145 1.00 97.44 171 LYS A O 1
ATOM 1333 N N . PRO A 1 172 ? -16.019 -0.743 25.472 1.00 97.75 172 PRO A N 1
ATOM 1334 C CA . PRO A 1 172 ? -15.410 0.261 24.608 1.00 97.75 172 PRO A CA 1
ATOM 1335 C C . PRO A 1 172 ? -13.886 0.107 24.563 1.00 97.75 172 PRO A C 1
ATOM 1337 O O . PRO A 1 172 ? -13.255 -0.297 25.549 1.00 97.75 172 PRO A O 1
ATOM 1340 N N . ALA A 1 173 ? -13.307 0.459 23.416 1.00 97.94 173 ALA A N 1
ATOM 1341 C CA . ALA A 1 173 ? -11.870 0.564 23.210 1.00 97.94 173 ALA A CA 1
ATOM 1342 C C . ALA A 1 173 ? -11.463 2.031 23.003 1.00 97.94 173 ALA A C 1
ATOM 1344 O O . ALA A 1 173 ? -12.241 2.836 22.498 1.00 97.94 173 ALA A O 1
ATOM 1345 N N . TYR A 1 174 ? -10.245 2.395 23.389 1.00 98.25 174 TYR A N 1
ATOM 1346 C CA . TYR A 1 174 ? -9.736 3.760 23.344 1.00 98.25 174 TYR A CA 1
ATOM 1347 C C . TYR A 1 174 ? -8.329 3.777 22.764 1.00 98.25 174 TYR A C 1
ATOM 1349 O O . TYR A 1 174 ? -7.515 2.899 23.037 1.00 98.25 174 TYR A O 1
ATOM 1357 N N . CYS A 1 175 ? -8.018 4.797 21.969 1.00 97.94 175 CYS A N 1
ATOM 1358 C CA . CYS A 1 175 ? -6.663 4.969 21.451 1.00 97.94 175 CYS A CA 1
ATOM 1359 C C . CYS A 1 175 ? -5.699 5.530 22.510 1.00 97.94 175 CYS A C 1
ATOM 1361 O O . CYS A 1 175 ? -4.492 5.417 22.355 1.00 97.94 175 CYS A O 1
ATOM 1363 N N . SER A 1 176 ? -6.212 6.154 23.577 1.00 97.75 176 SER A N 1
ATOM 1364 C CA . SER A 1 176 ? -5.395 6.742 24.641 1.00 97.75 176 SER A CA 1
ATOM 1365 C C . SER A 1 176 ? -6.161 6.850 25.966 1.00 97.75 176 SER A C 1
ATOM 1367 O O . SER A 1 176 ? -7.393 6.733 26.003 1.00 97.75 176 SER A O 1
ATOM 1369 N N . LYS A 1 177 ? -5.442 7.098 27.069 1.00 97.81 177 LYS A N 1
ATOM 1370 C CA . LYS A 1 177 ? -6.050 7.289 28.401 1.00 97.81 177 LYS A CA 1
ATOM 1371 C C . LYS A 1 177 ? -6.887 8.567 28.468 1.00 97.81 177 LYS A C 1
ATOM 1373 O O . LYS A 1 177 ? -7.875 8.618 29.195 1.00 97.81 177 LYS A O 1
ATOM 1378 N N . GLU A 1 178 ? -6.517 9.589 27.710 1.00 97.94 178 GLU A N 1
ATOM 1379 C CA . GLU A 1 178 ? -7.228 10.865 27.612 1.00 97.94 178 GLU A CA 1
ATOM 1380 C C . GLU A 1 178 ? -8.599 10.643 26.970 1.00 97.94 178 GLU A C 1
ATOM 1382 O O . GLU A 1 178 ? -9.611 11.081 27.515 1.00 97.94 178 GLU A O 1
ATOM 1387 N N . CYS A 1 179 ? -8.651 9.871 25.878 1.00 98.31 179 CYS A N 1
ATOM 1388 C CA . CYS A 1 179 ? -9.905 9.460 25.247 1.00 98.31 179 CYS A CA 1
ATOM 1389 C C . CYS A 1 179 ? -10.792 8.641 26.199 1.00 98.31 179 CYS A C 1
ATOM 1391 O O . CYS A 1 179 ? -11.996 8.885 26.264 1.00 98.31 179 CYS A O 1
ATOM 1393 N N . GLN A 1 180 ? -10.211 7.727 26.983 1.00 98.25 180 GLN A N 1
ATOM 1394 C CA . GLN A 1 180 ? -10.956 6.971 27.995 1.00 98.25 180 GLN A CA 1
ATOM 1395 C C . GLN A 1 180 ? -11.548 7.881 29.081 1.00 98.25 180 GLN A C 1
ATOM 1397 O O . GLN A 1 180 ? -12.715 7.741 29.440 1.00 98.25 180 GLN A O 1
ATOM 1402 N N . LYS A 1 181 ? -10.765 8.833 29.604 1.00 97.81 181 LYS A N 1
ATOM 1403 C CA . LYS A 1 181 ? -11.236 9.797 30.613 1.00 97.81 181 LYS A CA 1
ATOM 1404 C C . LYS A 1 181 ? -12.341 10.703 30.068 1.00 97.81 181 LYS A C 1
ATOM 1406 O O . LYS A 1 181 ? -13.290 10.986 30.795 1.00 97.81 181 LYS A O 1
ATOM 1411 N N . ALA A 1 182 ? -12.223 11.136 28.812 1.00 97.19 182 ALA A N 1
ATOM 1412 C CA . ALA A 1 182 ? -13.219 11.976 28.153 1.00 97.19 182 ALA A CA 1
ATOM 1413 C C . ALA A 1 182 ? -14.572 11.257 28.010 1.00 97.19 182 ALA A C 1
ATOM 1415 O O . ALA A 1 182 ? -15.608 11.838 28.323 1.00 97.19 182 ALA A O 1
ATOM 1416 N N . ASP A 1 183 ? -14.560 9.982 27.614 1.00 97.94 183 ASP A N 1
ATOM 1417 C CA . ASP A 1 183 ? -15.776 9.169 27.479 1.00 97.94 183 ASP A CA 1
ATOM 1418 C C . ASP A 1 183 ? -16.304 8.632 28.821 1.00 97.94 183 ASP A C 1
ATOM 1420 O O . ASP A 1 183 ? -17.461 8.239 28.922 1.00 97.94 183 ASP A O 1
ATOM 1424 N N . TRP A 1 184 ? -15.503 8.638 29.893 1.00 97.94 184 TRP A N 1
ATOM 1425 C CA . TRP A 1 184 ? -15.881 8.006 31.163 1.00 97.94 184 TRP A CA 1
ATOM 1426 C C . TRP A 1 184 ? -17.217 8.501 31.727 1.00 97.94 184 TRP A C 1
ATOM 1428 O O . TRP A 1 184 ? -17.990 7.698 32.240 1.00 97.94 184 TRP A O 1
ATOM 1438 N N . LYS A 1 185 ? -17.528 9.798 31.614 1.00 97.38 185 LYS A N 1
ATOM 1439 C CA . LYS A 1 185 ? -18.820 10.339 32.077 1.00 97.38 185 LYS A CA 1
ATOM 1440 C C . LYS A 1 185 ? -20.010 9.691 31.356 1.00 97.38 185 LYS A C 1
ATOM 1442 O O . LYS A 1 185 ? -21.031 9.455 31.993 1.00 97.38 185 LYS A O 1
ATOM 1447 N N . ASN A 1 186 ? -19.847 9.382 30.070 1.00 97.06 186 ASN A N 1
ATOM 1448 C CA . ASN A 1 186 ? -20.833 8.699 29.239 1.00 97.06 186 ASN A CA 1
ATOM 1449 C C . ASN A 1 186 ? -20.843 7.182 29.494 1.00 97.06 186 ASN A C 1
ATOM 1451 O O . ASN A 1 186 ? -21.907 6.602 29.666 1.00 97.06 186 ASN A O 1
ATOM 1455 N N . HIS A 1 187 ? -19.677 6.533 29.590 1.00 98.00 187 HIS A N 1
ATOM 1456 C CA . HIS A 1 187 ? -19.593 5.078 29.772 1.00 98.00 187 HIS A CA 1
ATOM 1457 C C . HIS A 1 187 ? -19.928 4.600 31.195 1.00 98.00 187 HIS A C 1
ATOM 1459 O O . HIS A 1 187 ? -20.446 3.497 31.367 1.00 98.00 187 HIS A O 1
ATOM 1465 N N . LYS A 1 188 ? -19.649 5.398 32.234 1.00 98.25 188 LYS A N 1
ATOM 1466 C CA . LYS A 1 188 ? -19.772 4.991 33.648 1.00 98.25 188 LYS A CA 1
ATOM 1467 C C . LYS A 1 188 ? -21.124 4.342 34.006 1.00 98.25 188 LYS A C 1
ATOM 1469 O O . LYS A 1 188 ? -21.081 3.302 34.664 1.00 98.25 188 LYS A O 1
ATOM 1474 N N . PRO A 1 189 ? -22.298 4.858 33.585 1.00 97.94 189 PRO A N 1
ATOM 1475 C CA . PRO A 1 189 ? -23.595 4.226 33.867 1.00 97.94 189 PRO A CA 1
ATOM 1476 C C . PRO A 1 189 ? -23.768 2.831 33.242 1.00 97.94 189 PRO A C 1
ATOM 1478 O O . PRO A 1 189 ? -24.541 2.017 33.748 1.00 97.94 189 PRO A O 1
ATOM 1481 N N . PHE A 1 190 ? -23.029 2.547 32.168 1.00 98.06 190 PHE A N 1
ATOM 1482 C CA . PHE A 1 190 ? -23.061 1.295 31.409 1.00 98.06 190 PHE A CA 1
ATOM 1483 C C . PHE A 1 190 ? -21.911 0.347 31.778 1.00 98.06 190 PHE A C 1
ATOM 1485 O O . PHE A 1 190 ? -21.828 -0.769 31.272 1.00 98.06 190 PHE A O 1
ATOM 1492 N N . CYS A 1 191 ? -21.006 0.759 32.670 1.00 98.25 191 CYS A N 1
ATOM 1493 C CA . CYS A 1 191 ? -19.833 -0.019 33.063 1.00 98.25 191 CYS A CA 1
ATOM 1494 C C . CYS A 1 191 ? -20.182 -1.111 34.098 1.00 98.25 191 CYS A C 1
ATOM 1496 O O . CYS A 1 191 ? -19.660 -1.130 35.213 1.00 98.25 191 CYS A O 1
ATOM 1498 N N . ARG A 1 192 ? -21.110 -2.006 33.742 1.00 98.06 192 ARG A N 1
ATOM 1499 C CA . ARG A 1 192 ? -21.601 -3.116 34.573 1.00 98.06 192 ARG A CA 1
ATOM 1500 C C . ARG A 1 192 ? -22.088 -4.284 33.696 1.00 98.06 192 ARG A C 1
ATOM 1502 O O . ARG A 1 192 ? -22.443 -4.034 32.543 1.00 98.06 192 ARG A O 1
ATOM 1509 N N . PRO A 1 193 ? -22.123 -5.525 34.211 1.00 98.31 193 PRO A N 1
ATOM 1510 C CA . PRO A 1 193 ? -22.621 -6.671 33.451 1.00 98.31 193 PRO A CA 1
ATOM 1511 C C . PRO A 1 193 ? -24.072 -6.474 32.998 1.00 98.31 193 PRO A C 1
ATOM 1513 O O . PRO A 1 193 ? -24.880 -5.912 33.741 1.00 98.31 193 PRO A O 1
ATOM 1516 N N . GLY A 1 194 ? -24.404 -6.918 31.785 1.00 97.31 194 GLY A N 1
ATOM 1517 C CA . GLY A 1 194 ? -25.767 -6.881 31.243 1.00 97.31 194 GLY A CA 1
ATOM 1518 C C . GLY A 1 194 ? -26.289 -5.500 30.828 1.00 97.31 194 GLY A C 1
ATOM 1519 O O . GLY A 1 194 ? -27.365 -5.423 30.240 1.00 97.31 194 GLY A O 1
ATOM 1520 N N . ALA A 1 195 ? -25.548 -4.413 31.072 1.00 97.50 195 ALA A N 1
ATOM 1521 C CA . ALA A 1 195 ? -25.919 -3.088 30.578 1.00 97.50 195 ALA A CA 1
ATOM 1522 C C . ALA A 1 195 ? -25.874 -3.016 29.043 1.00 97.50 195 ALA A C 1
ATOM 1524 O O . ALA A 1 195 ? -25.228 -3.830 28.380 1.00 97.50 195 ALA A O 1
ATOM 1525 N N . GLU A 1 196 ? -26.559 -2.028 28.473 1.00 96.75 196 GLU A N 1
ATOM 1526 C CA . GLU A 1 196 ? -26.480 -1.706 27.046 1.00 96.75 196 GLU A CA 1
ATOM 1527 C C . GLU A 1 196 ? -25.097 -1.148 26.664 1.00 96.75 196 GLU A C 1
ATOM 1529 O O . GLU A 1 196 ? -24.285 -0.790 27.522 1.00 96.75 196 GLU A O 1
ATOM 1534 N N . CYS A 1 197 ? -24.799 -1.086 25.363 1.00 95.12 197 CYS A N 1
ATOM 1535 C CA . CYS A 1 197 ? -23.542 -0.511 24.893 1.00 95.12 197 CYS A CA 1
ATOM 1536 C C . CYS A 1 197 ? -23.597 1.023 24.932 1.00 95.12 197 CYS A C 1
ATOM 1538 O O . CYS A 1 197 ? -24.478 1.629 24.333 1.00 95.12 197 CYS A O 1
ATOM 1540 N N . SER A 1 198 ? -22.616 1.661 25.577 1.00 95.44 198 SER A N 1
ATOM 1541 C CA . SER A 1 198 ? -22.514 3.129 25.635 1.00 95.44 198 SER A CA 1
ATOM 1542 C C . SER A 1 198 ? -21.886 3.766 24.392 1.00 95.44 198 SER A C 1
ATOM 1544 O O . SER A 1 198 ? -21.754 4.989 24.325 1.00 95.44 198 SER A O 1
ATOM 1546 N N . VAL A 1 199 ? -21.385 2.955 23.457 1.00 93.62 199 VAL A N 1
ATOM 1547 C CA . VAL A 1 199 ? -20.677 3.448 22.275 1.00 93.62 199 VAL A CA 1
ATOM 1548 C C . VAL A 1 199 ? -21.705 3.871 21.238 1.00 93.62 199 VAL A C 1
ATOM 1550 O O . VAL A 1 199 ? -22.351 3.026 20.624 1.00 93.62 199 VAL A O 1
ATOM 1553 N N . ILE A 1 200 ? -21.805 5.177 21.017 1.00 90.38 200 ILE A N 1
ATOM 1554 C CA . ILE A 1 200 ? -22.670 5.757 19.991 1.00 90.38 200 ILE A CA 1
ATOM 1555 C C . ILE A 1 200 ? -22.141 5.335 18.618 1.00 90.38 200 ILE A C 1
ATOM 1557 O O . ILE A 1 200 ? -20.960 5.531 18.317 1.00 90.38 200 ILE A O 1
ATOM 1561 N N . ASP A 1 201 ? -23.001 4.729 17.801 1.00 86.06 201 ASP A N 1
ATOM 1562 C CA . ASP A 1 201 ? -22.684 4.469 16.404 1.00 86.06 201 ASP A CA 1
ATOM 1563 C C . ASP A 1 201 ? -23.037 5.694 15.562 1.00 86.06 201 ASP A C 1
ATOM 1565 O O . ASP A 1 201 ? -24.200 6.064 15.440 1.00 86.06 201 ASP A O 1
ATOM 1569 N N . ASP A 1 202 ? -22.020 6.352 15.015 1.00 85.25 202 ASP A N 1
ATOM 1570 C CA . ASP A 1 202 ? -22.156 7.554 14.192 1.00 85.25 202 ASP A CA 1
ATOM 1571 C C . ASP A 1 202 ? -22.364 7.231 12.701 1.00 85.25 202 ASP A C 1
ATOM 1573 O O . ASP A 1 202 ? -22.247 8.116 11.854 1.00 85.25 202 ASP A O 1
ATOM 1577 N N . GLY A 1 203 ? -22.636 5.962 12.365 1.00 81.25 203 GLY A N 1
ATOM 1578 C CA . GLY A 1 203 ? -22.798 5.495 10.984 1.00 81.25 203 GLY A CA 1
ATOM 1579 C C . GLY A 1 203 ? -21.502 5.548 10.169 1.00 81.25 203 GLY A C 1
ATOM 1580 O O . GLY A 1 203 ? -21.512 5.360 8.955 1.00 81.25 203 GLY A O 1
ATOM 1581 N N . PHE A 1 204 ? -20.353 5.795 10.808 1.00 76.38 204 PHE A N 1
ATOM 1582 C CA . PHE A 1 204 ? -19.093 5.998 10.096 1.00 76.38 204 PHE A CA 1
ATOM 1583 C C . PHE A 1 204 ? -18.538 4.713 9.447 1.00 76.38 204 PHE A C 1
ATOM 1585 O O . PHE A 1 204 ? -17.656 4.769 8.590 1.00 76.38 204 PHE A O 1
ATOM 1592 N N . PHE A 1 205 ? -19.047 3.537 9.825 1.00 65.94 205 PHE A N 1
ATOM 1593 C CA . PHE A 1 205 ? -18.577 2.249 9.308 1.00 65.94 205 PHE A CA 1
ATOM 1594 C C . PHE A 1 205 ? -18.933 1.972 7.838 1.00 65.94 205 PHE A C 1
ATOM 1596 O O . PHE A 1 205 ? -18.344 1.061 7.254 1.00 65.94 205 PHE A O 1
ATOM 1603 N N . ASP A 1 206 ? -19.792 2.782 7.215 1.00 63.66 206 ASP A N 1
ATOM 1604 C CA . ASP A 1 206 ? -20.209 2.596 5.818 1.00 63.66 206 ASP A CA 1
ATOM 1605 C C . ASP A 1 206 ? -19.156 3.002 4.776 1.00 63.66 206 ASP A C 1
ATOM 1607 O O . ASP A 1 206 ? -19.370 2.842 3.572 1.00 63.66 206 ASP A O 1
ATOM 1611 N N . VAL A 1 207 ? -17.959 3.434 5.190 1.00 61.75 207 VAL A N 1
ATOM 1612 C CA . VAL A 1 207 ? -16.821 3.571 4.266 1.00 61.75 207 VAL A CA 1
ATOM 1613 C C . VAL A 1 207 ? -16.211 2.187 3.977 1.00 61.75 207 VAL A C 1
ATOM 1615 O O . VAL A 1 207 ? -15.039 1.912 4.225 1.00 61.75 207 VAL A O 1
ATOM 1618 N N . VAL A 1 208 ? -17.031 1.282 3.441 1.00 56.69 208 VAL A N 1
ATOM 1619 C CA . VAL A 1 208 ? -16.721 -0.132 3.158 1.00 56.69 208 VAL A CA 1
ATOM 1620 C C . VAL A 1 208 ? -15.546 -0.287 2.175 1.00 56.69 208 VAL A C 1
ATOM 1622 O O . VAL A 1 208 ? -14.896 -1.329 2.139 1.00 56.69 208 VAL A O 1
ATOM 1625 N N . GLY A 1 209 ? -15.197 0.764 1.427 1.00 63.38 209 GLY A N 1
ATOM 1626 C CA . GLY A 1 209 ? -14.090 0.756 0.466 1.00 63.38 209 GLY A CA 1
ATOM 1627 C C . GLY A 1 209 ? -12.697 1.064 1.028 1.00 63.38 209 GLY A C 1
ATOM 1628 O O . GLY A 1 209 ? -11.719 0.876 0.309 1.00 63.38 209 GLY A O 1
ATOM 1629 N N . THR A 1 210 ? -12.568 1.542 2.272 1.00 62.81 210 THR A N 1
ATOM 1630 C CA . THR A 1 210 ? -11.271 2.022 2.798 1.00 62.81 210 THR A CA 1
ATOM 1631 C C . THR A 1 210 ? -10.627 1.101 3.822 1.00 62.81 210 THR A C 1
ATOM 1633 O O . THR A 1 210 ? -9.555 1.422 4.329 1.00 62.81 210 THR A O 1
ATOM 1636 N N . ALA A 1 211 ? -11.224 -0.057 4.120 1.00 68.25 211 ALA A N 1
ATOM 1637 C CA . ALA A 1 211 ? -10.589 -1.023 5.008 1.00 68.25 211 ALA A CA 1
ATOM 1638 C C . ALA A 1 211 ? -9.174 -1.371 4.499 1.00 68.25 211 ALA A C 1
ATOM 1640 O O . ALA A 1 211 ? -8.963 -1.481 3.284 1.00 68.25 211 ALA A O 1
ATOM 1641 N N . PRO A 1 212 ? -8.197 -1.558 5.401 1.00 70.19 212 PRO A N 1
ATOM 1642 C CA . PRO A 1 212 ? -6.877 -2.009 5.005 1.00 70.19 212 PRO A CA 1
ATOM 1643 C C . PRO A 1 212 ? -6.985 -3.371 4.326 1.00 70.19 212 PRO A C 1
ATOM 1645 O O . PRO A 1 212 ? -7.781 -4.235 4.704 1.00 70.19 212 PRO A O 1
ATOM 1648 N N . SER A 1 213 ? -6.162 -3.544 3.301 1.00 68.81 213 SER A N 1
ATOM 1649 C CA . SER A 1 213 ? -6.131 -4.756 2.489 1.00 68.81 213 SER A CA 1
ATOM 1650 C C . SER A 1 213 ? -5.571 -5.981 3.215 1.00 68.81 213 SER A C 1
ATOM 1652 O O . SER A 1 213 ? -5.803 -7.110 2.792 1.00 68.81 213 SER A O 1
ATOM 1654 N N . SER A 1 214 ? -4.855 -5.777 4.316 1.00 72.38 214 SER A N 1
ATOM 1655 C CA . SER A 1 214 ? -4.259 -6.827 5.135 1.00 72.38 214 SER A CA 1
ATOM 1656 C C . SER A 1 214 ? -4.109 -6.343 6.572 1.00 72.38 214 SER A C 1
ATOM 1658 O O . SER A 1 214 ? -3.930 -5.150 6.803 1.00 72.38 214 SER A O 1
ATOM 1660 N N . GLU A 1 215 ? -4.154 -7.269 7.533 1.00 73.88 215 GLU A N 1
ATOM 1661 C CA . GLU A 1 215 ? -3.679 -6.980 8.888 1.00 73.88 215 GLU A CA 1
ATOM 1662 C C . GLU A 1 215 ? -2.172 -6.743 8.812 1.00 73.88 215 GLU A C 1
ATOM 1664 O O . GLU A 1 215 ? -1.435 -7.594 8.308 1.00 73.88 215 GLU A O 1
ATOM 1669 N N . SER A 1 216 ? -1.715 -5.590 9.285 1.00 82.62 216 SER A N 1
ATOM 1670 C CA . SER A 1 216 ? -0.287 -5.387 9.490 1.00 82.62 216 SER A CA 1
ATOM 1671 C C . SER A 1 216 ? 0.189 -6.292 10.632 1.00 82.62 216 SER A C 1
ATOM 1673 O O . SER A 1 216 ? -0.531 -6.519 11.609 1.00 82.62 216 SER A O 1
ATOM 1675 N N . ALA A 1 217 ? 1.408 -6.827 10.522 1.00 83.69 217 ALA A N 1
ATOM 1676 C CA . ALA A 1 217 ? 1.956 -7.747 11.523 1.00 83.69 217 ALA A CA 1
ATOM 1677 C C . ALA A 1 217 ? 1.984 -7.122 12.933 1.00 83.69 217 ALA A C 1
ATOM 1679 O O . ALA A 1 217 ? 1.687 -7.794 13.921 1.00 83.69 217 ALA A O 1
ATOM 1680 N N . ASN A 1 218 ? 2.273 -5.819 13.002 1.00 88.06 218 ASN A N 1
ATOM 1681 C CA . ASN A 1 218 ? 2.372 -5.059 14.249 1.00 88.06 218 ASN A CA 1
ATOM 1682 C C . ASN A 1 218 ? 1.096 -4.283 14.612 1.00 88.06 218 ASN A C 1
ATOM 1684 O O . ASN A 1 218 ? 1.032 -3.695 15.688 1.00 88.06 218 ASN A O 1
ATOM 1688 N N . GLY A 1 219 ? 0.076 -4.296 13.755 1.00 91.62 219 GLY A N 1
ATOM 1689 C CA . GLY A 1 219 ? -1.051 -3.380 13.855 1.00 91.62 219 GLY A CA 1
ATOM 1690 C C . GLY A 1 219 ? -0.731 -1.977 13.322 1.00 91.62 219 GLY A C 1
ATOM 1691 O O . GLY A 1 219 ? 0.399 -1.492 13.372 1.00 91.62 219 GLY A O 1
ATOM 1692 N N . ALA A 1 220 ? -1.761 -1.324 12.802 1.00 94.31 220 ALA A N 1
ATOM 1693 C CA . ALA A 1 220 ? -1.746 0.026 12.278 1.00 94.31 220 ALA A CA 1
ATOM 1694 C C . ALA A 1 220 ? -2.958 0.779 12.824 1.00 94.31 220 ALA A C 1
ATOM 1696 O O . ALA A 1 220 ? -4.076 0.250 12.916 1.00 94.31 220 ALA A O 1
ATOM 1697 N N . LEU A 1 221 ? -2.720 2.028 13.204 1.00 95.19 221 LEU A N 1
ATOM 1698 C CA . LEU A 1 221 ? -3.771 2.967 13.543 1.00 95.19 221 LEU A CA 1
ATOM 1699 C C . LEU A 1 221 ? -4.220 3.685 12.280 1.00 95.19 221 LEU A C 1
ATOM 1701 O O . LEU A 1 221 ? -3.432 3.982 11.384 1.00 95.19 221 LEU A O 1
ATOM 1705 N N . GLN A 1 222 ? -5.514 3.953 12.217 1.00 94.06 222 GLN A N 1
ATOM 1706 C CA . GLN A 1 222 ? -6.150 4.538 11.055 1.00 94.06 222 GLN A CA 1
ATOM 1707 C C . GLN A 1 222 ? -7.027 5.697 11.485 1.00 94.06 222 GLN A C 1
ATOM 1709 O O . GLN A 1 222 ? -7.686 5.633 12.522 1.00 94.06 222 GLN A O 1
ATOM 1714 N N . ILE A 1 223 ? -7.064 6.756 10.690 1.00 93.88 223 ILE A N 1
ATOM 1715 C CA . ILE A 1 223 ? -7.955 7.880 10.935 1.00 93.88 223 ILE A CA 1
ATOM 1716 C C . ILE A 1 223 ? -8.554 8.353 9.611 1.00 93.88 223 ILE A C 1
ATOM 1718 O O . ILE A 1 223 ? -7.836 8.496 8.617 1.00 93.88 223 ILE A O 1
ATOM 1722 N N . PRO A 1 224 ? -9.875 8.570 9.547 1.00 92.31 224 PRO A N 1
ATOM 1723 C CA . PRO A 1 224 ? -10.472 9.174 8.376 1.00 92.31 224 PRO A CA 1
ATOM 1724 C C . PRO A 1 224 ? -10.106 10.652 8.309 1.00 92.31 224 PRO A C 1
ATOM 1726 O O . PRO A 1 224 ? -10.247 11.394 9.285 1.00 92.31 224 PRO A O 1
ATOM 1729 N N . VAL A 1 225 ? -9.663 11.061 7.132 1.00 91.81 225 VAL A N 1
ATOM 1730 C CA . VAL A 1 225 ? -9.293 12.425 6.793 1.00 91.81 225 VAL A CA 1
ATOM 1731 C C . VAL A 1 225 ? -10.264 12.922 5.733 1.00 91.81 225 VAL A C 1
ATOM 1733 O O . VAL A 1 225 ? -10.460 12.267 4.713 1.00 91.81 225 VAL A O 1
ATOM 1736 N N . GLU A 1 226 ? -10.890 14.061 5.999 1.00 91.25 226 GLU A N 1
ATOM 1737 C CA . GLU A 1 226 ? -11.759 14.764 5.060 1.00 91.25 226 GLU A CA 1
ATOM 1738 C C . GLU A 1 226 ? -11.025 16.021 4.603 1.00 91.25 226 GLU A C 1
ATOM 1740 O O . GLU A 1 226 ? -10.608 16.831 5.432 1.00 91.25 226 GLU A O 1
ATOM 1745 N N . PHE A 1 227 ? -10.795 16.127 3.300 1.00 89.75 227 PHE A N 1
ATOM 1746 C CA . PHE A 1 227 ? -10.135 17.267 2.674 1.00 89.75 227 PHE A CA 1
ATOM 1747 C C . PHE A 1 227 ? -11.143 18.392 2.403 1.00 89.75 227 PHE A C 1
ATOM 1749 O O . PHE A 1 227 ? -12.355 18.175 2.449 1.00 89.75 227 PHE A O 1
ATOM 1756 N N . ALA A 1 228 ? -10.652 19.599 2.104 1.00 89.81 228 ALA A N 1
ATOM 1757 C CA . ALA A 1 228 ? -11.511 20.764 1.864 1.00 89.81 228 ALA A CA 1
ATOM 1758 C C . ALA A 1 228 ? -12.457 20.612 0.650 1.00 89.81 228 ALA A C 1
ATOM 1760 O O . ALA A 1 228 ? -13.485 21.278 0.586 1.00 89.81 228 ALA A O 1
ATOM 1761 N N . ASP A 1 229 ? -12.148 19.705 -0.280 1.00 87.06 229 ASP A N 1
ATOM 1762 C CA . ASP A 1 229 ? -12.998 19.337 -1.422 1.00 87.06 229 ASP A CA 1
ATOM 1763 C C . ASP A 1 229 ? -14.105 18.319 -1.062 1.00 87.06 229 ASP A C 1
ATOM 1765 O O . ASP A 1 229 ? -14.834 17.853 -1.937 1.00 87.06 229 ASP A O 1
ATOM 1769 N N . GLY A 1 230 ? -14.224 17.939 0.216 1.00 89.25 230 GLY A N 1
ATOM 1770 C CA . GLY A 1 230 ? -15.156 16.920 0.705 1.00 89.25 230 GLY A CA 1
ATOM 1771 C C . GLY A 1 230 ? -14.693 15.481 0.458 1.00 89.25 230 GLY A C 1
ATOM 1772 O O . GLY A 1 230 ? -15.384 14.529 0.843 1.00 89.25 230 GLY A O 1
ATOM 1773 N N . LYS A 1 231 ? -13.521 15.273 -0.157 1.00 87.12 231 LYS A N 1
ATOM 1774 C CA . LYS A 1 231 ? -12.973 13.936 -0.376 1.00 87.12 231 LYS A CA 1
ATOM 1775 C C . LYS A 1 231 ? -12.567 13.323 0.957 1.00 87.12 231 LYS A C 1
ATOM 1777 O O . LYS A 1 231 ? -11.828 13.916 1.740 1.00 87.12 231 LYS A O 1
ATOM 1782 N N . LYS A 1 232 ? -12.999 12.084 1.193 1.00 88.44 232 LYS A N 1
ATOM 1783 C CA . LYS A 1 232 ? -12.638 11.304 2.382 1.00 88.44 232 LYS A CA 1
ATOM 1784 C C . LYS A 1 232 ? -11.610 10.242 2.021 1.00 88.44 232 LYS A C 1
ATOM 1786 O O . LYS A 1 232 ? -11.835 9.438 1.119 1.00 88.44 232 LYS A O 1
ATOM 1791 N N . VAL A 1 233 ? -10.492 10.219 2.737 1.00 87.88 233 VAL A N 1
ATOM 1792 C CA . VAL A 1 233 ? -9.436 9.207 2.604 1.00 87.88 233 VAL A CA 1
ATOM 1793 C C . VAL A 1 233 ? -9.135 8.637 3.982 1.00 87.88 233 VAL A C 1
ATOM 1795 O O . VAL A 1 233 ? -9.126 9.361 4.974 1.00 87.88 233 VAL A O 1
ATOM 1798 N N . LEU A 1 234 ? -8.898 7.331 4.064 1.00 89.38 234 LEU A N 1
ATOM 1799 C CA . LEU A 1 234 ? -8.411 6.722 5.294 1.00 89.38 234 LEU A CA 1
ATOM 1800 C C . LEU A 1 234 ? -6.887 6.809 5.319 1.00 89.38 234 LEU A C 1
ATOM 1802 O O . LEU A 1 234 ? -6.223 6.250 4.450 1.00 89.38 234 LEU A O 1
ATOM 1806 N N . PHE A 1 235 ? -6.346 7.508 6.308 1.00 90.94 235 PHE A N 1
ATOM 1807 C CA . PHE A 1 235 ? -4.912 7.548 6.556 1.00 90.94 235 PHE A CA 1
ATOM 1808 C C . PHE A 1 235 ? -4.547 6.421 7.525 1.00 90.94 235 PHE A C 1
ATOM 1810 O O . PHE A 1 235 ? -5.205 6.270 8.554 1.00 90.94 235 PHE A O 1
ATOM 1817 N N . SER A 1 236 ? -3.523 5.634 7.198 1.00 91.75 236 SER A N 1
ATOM 1818 C CA . SER A 1 236 ? -3.073 4.461 7.956 1.00 91.75 236 SER A CA 1
ATOM 1819 C C . SER A 1 236 ? -1.595 4.619 8.305 1.00 91.75 236 SER A C 1
ATOM 1821 O O . SER A 1 236 ? -0.809 5.048 7.463 1.00 91.75 236 SER A O 1
ATOM 1823 N N . SER A 1 237 ? -1.215 4.308 9.544 1.00 93.12 237 SER A N 1
ATOM 1824 C CA . SER A 1 237 ? 0.187 4.275 9.959 1.00 93.12 237 SER A CA 1
ATOM 1825 C C . SER A 1 237 ? 0.423 3.262 11.075 1.00 93.12 237 SER A C 1
ATOM 1827 O O . SER A 1 237 ? -0.351 3.169 12.030 1.00 93.12 237 SER A O 1
ATOM 1829 N N . SER A 1 238 ? 1.524 2.518 10.972 1.00 92.19 238 SER A N 1
ATOM 1830 C CA . SER A 1 238 ? 2.003 1.594 12.007 1.00 92.19 238 SER A CA 1
ATOM 1831 C C . SER A 1 238 ? 3.035 2.214 12.952 1.00 92.19 238 SER A C 1
ATOM 1833 O O . SER A 1 238 ? 3.437 1.572 13.917 1.00 92.19 238 SER A O 1
ATOM 1835 N N . THR A 1 239 ? 3.510 3.428 12.666 1.00 92.88 239 THR A N 1
ATOM 1836 C CA . THR A 1 239 ? 4.594 4.084 13.421 1.00 92.88 239 THR A CA 1
ATOM 1837 C C . THR A 1 239 ? 4.156 5.365 14.116 1.00 92.88 239 THR A C 1
ATOM 1839 O O . THR A 1 239 ? 4.847 5.829 15.019 1.00 92.88 239 THR A O 1
ATOM 1842 N N . MET A 1 240 ? 3.019 5.937 13.718 1.00 94.94 240 MET A N 1
ATOM 1843 C CA . MET A 1 240 ? 2.487 7.161 14.310 1.00 94.94 240 MET A CA 1
ATOM 1844 C C . MET A 1 240 ? 1.532 6.844 15.453 1.00 94.94 240 MET A C 1
ATOM 1846 O O . MET A 1 240 ? 0.694 5.944 15.359 1.00 94.94 240 MET A O 1
ATOM 1850 N N . ASP A 1 241 ? 1.639 7.617 16.528 1.00 96.25 241 ASP A N 1
ATOM 1851 C CA . ASP A 1 241 ? 0.712 7.521 17.645 1.00 96.25 241 ASP A CA 1
ATOM 1852 C C . ASP A 1 241 ? -0.654 8.172 17.311 1.00 96.25 241 ASP A C 1
ATOM 1854 O O . ASP A 1 241 ? -0.802 8.897 16.316 1.00 96.25 241 ASP A O 1
ATOM 1858 N N . PRO A 1 242 ? -1.697 7.929 18.128 1.00 96.88 242 PRO A N 1
ATOM 1859 C CA . PRO A 1 242 ? -3.022 8.487 17.881 1.00 96.88 242 PRO A CA 1
ATOM 1860 C C . PRO A 1 242 ? -3.087 10.017 17.866 1.00 96.88 242 PRO A C 1
ATOM 1862 O O . PRO A 1 242 ? -4.021 10.561 17.280 1.00 96.88 242 PRO A O 1
ATOM 1865 N N . GLN A 1 243 ? -2.179 10.712 18.555 1.00 97.25 243 GLN A N 1
ATOM 1866 C CA . GLN A 1 243 ? -2.170 12.170 18.628 1.00 97.25 243 GLN A CA 1
ATOM 1867 C C . GLN A 1 243 ? -1.631 12.759 17.324 1.00 97.25 243 GLN A C 1
ATOM 1869 O O . GLN A 1 243 ? -2.304 13.593 16.718 1.00 97.25 243 GLN A O 1
ATOM 1874 N N . MET A 1 244 ? -0.519 12.226 16.815 1.00 96.50 244 MET A N 1
ATOM 1875 C CA . MET A 1 244 ? 0.023 12.610 15.509 1.00 96.50 244 MET A CA 1
ATOM 1876 C C . MET A 1 244 ? -0.991 12.390 14.373 1.00 96.50 244 MET A C 1
ATOM 1878 O O . MET A 1 244 ? -1.131 13.221 13.476 1.00 96.50 244 MET A O 1
ATOM 1882 N N . LEU A 1 245 ? -1.758 11.293 14.417 1.00 95.62 245 LEU A N 1
ATOM 1883 C CA . LEU A 1 245 ? -2.816 11.029 13.434 1.00 95.62 245 LEU A CA 1
ATOM 1884 C C . LEU A 1 245 ? -3.942 12.075 13.470 1.00 95.62 245 LEU A C 1
ATOM 1886 O O . LEU A 1 245 ? -4.452 12.476 12.421 1.00 95.62 245 LEU A O 1
ATOM 1890 N N . LYS A 1 246 ? -4.333 12.540 14.662 1.00 96.12 246 LYS A N 1
ATOM 1891 C CA . LYS A 1 246 ? -5.337 13.608 14.807 1.00 96.12 246 LYS A CA 1
ATOM 1892 C C . LYS A 1 246 ? -4.821 14.933 14.255 1.00 96.12 246 LYS A C 1
ATOM 1894 O O . LYS A 1 246 ? -5.570 15.608 13.556 1.00 96.12 246 LYS A O 1
ATOM 1899 N N . GLU A 1 247 ? -3.557 15.257 14.506 1.00 95.81 247 GLU A N 1
ATOM 1900 C CA . GLU A 1 247 ? -2.909 16.459 13.972 1.00 95.81 247 GLU A CA 1
ATOM 1901 C C . GLU A 1 247 ? -2.873 16.439 12.440 1.00 95.81 247 GLU A C 1
ATOM 1903 O O . GLU A 1 247 ? -3.256 17.420 11.806 1.00 95.81 247 GLU A O 1
ATOM 1908 N N . ILE A 1 248 ? -2.525 15.300 11.825 1.00 93.94 248 ILE A N 1
ATOM 1909 C CA . ILE A 1 248 ? -2.603 15.138 10.363 1.00 93.94 248 ILE A CA 1
ATOM 1910 C C . ILE A 1 248 ? -4.023 15.386 9.859 1.00 93.94 248 ILE A C 1
ATOM 1912 O O . ILE A 1 248 ? -4.201 16.119 8.886 1.00 93.94 248 ILE A O 1
ATOM 1916 N N . ARG A 1 249 ? -5.037 14.799 10.507 1.00 94.50 249 ARG A N 1
ATOM 1917 C CA . ARG A 1 249 ? -6.442 14.997 10.122 1.00 94.50 249 ARG A CA 1
ATOM 1918 C C . ARG A 1 249 ? -6.830 16.477 10.161 1.00 94.50 249 ARG A C 1
ATOM 1920 O O . ARG A 1 249 ? -7.458 16.955 9.223 1.00 94.50 249 ARG A O 1
ATOM 1927 N N . GLU A 1 250 ? -6.448 17.195 11.214 1.00 94.50 250 GLU A N 1
ATOM 1928 C CA . GLU A 1 250 ? -6.736 18.627 11.376 1.00 94.50 250 GLU A CA 1
ATOM 1929 C C . GLU A 1 250 ? -5.980 19.515 10.379 1.00 94.50 250 GLU A C 1
ATOM 1931 O O . GLU A 1 250 ? -6.499 20.539 9.931 1.00 94.50 250 GLU A O 1
ATOM 1936 N N . LEU A 1 251 ? -4.751 19.142 10.017 1.00 92.25 251 LEU A N 1
ATOM 1937 C CA . LEU A 1 251 ? -3.976 19.840 8.992 1.00 92.25 251 LEU A CA 1
ATOM 1938 C C . LEU A 1 251 ? -4.559 19.610 7.596 1.00 92.25 251 LEU A C 1
ATOM 1940 O O . LEU A 1 251 ? -4.665 20.549 6.807 1.00 92.25 251 LEU A O 1
ATOM 1944 N N . ALA A 1 252 ? -4.962 18.378 7.295 1.00 90.69 252 ALA A N 1
ATOM 1945 C CA . ALA A 1 252 ? -5.533 18.016 6.007 1.00 90.69 252 ALA A CA 1
ATOM 1946 C C . ALA A 1 252 ? -6.914 18.645 5.775 1.00 90.69 252 ALA A C 1
ATOM 1948 O O . ALA A 1 252 ? -7.188 19.072 4.658 1.00 90.69 252 ALA A O 1
ATOM 1949 N N . SER A 1 253 ? -7.735 18.819 6.820 1.00 90.50 253 SER A N 1
ATOM 1950 C CA . SER A 1 253 ? -9.023 19.522 6.698 1.00 90.50 253 SER A CA 1
ATOM 1951 C C . SER A 1 253 ? -8.887 21.011 6.358 1.00 90.50 253 SER A C 1
ATOM 1953 O O . SER A 1 253 ? -9.863 21.645 5.973 1.00 90.50 253 SER A O 1
ATOM 1955 N N . LYS A 1 254 ? -7.687 21.590 6.508 1.00 89.62 254 LYS A N 1
ATOM 1956 C CA . LYS A 1 254 ? -7.399 22.997 6.181 1.00 89.62 254 LYS A CA 1
ATOM 1957 C C . LYS A 1 254 ? -6.819 23.187 4.775 1.00 89.62 254 LYS A C 1
ATOM 1959 O O . LYS A 1 254 ? -6.606 24.327 4.375 1.00 89.62 254 LYS A O 1
ATOM 1964 N N . ARG A 1 255 ? -6.510 22.109 4.047 1.00 83.38 255 ARG A N 1
ATOM 1965 C CA . ARG A 1 255 ? -5.866 22.159 2.724 1.00 83.38 255 ARG A CA 1
ATOM 1966 C C . ARG A 1 255 ? -6.784 21.596 1.642 1.00 83.38 255 ARG A C 1
ATOM 1968 O O . ARG A 1 255 ? -7.512 20.632 1.882 1.00 83.38 255 ARG A O 1
ATOM 1975 N N . ASN A 1 256 ? -6.702 22.156 0.434 1.00 76.44 256 ASN A N 1
ATOM 1976 C CA . ASN A 1 256 ? -7.317 21.537 -0.735 1.00 76.44 256 ASN A CA 1
ATOM 1977 C C . ASN A 1 256 ? -6.527 20.295 -1.148 1.00 76.44 256 ASN A C 1
ATOM 1979 O O . ASN A 1 256 ? -5.299 20.230 -1.013 1.00 76.44 256 ASN A O 1
ATOM 1983 N N . TYR A 1 257 ? -7.240 19.306 -1.676 1.00 63.84 257 TYR A N 1
ATOM 1984 C CA . TYR A 1 257 ? -6.632 18.123 -2.261 1.00 63.84 257 TYR A CA 1
ATOM 1985 C C . TYR A 1 257 ? -5.896 18.522 -3.552 1.00 63.84 257 TYR A C 1
ATOM 1987 O O . TYR A 1 257 ? -6.514 18.678 -4.601 1.00 63.84 257 TYR A O 1
ATOM 1995 N N . GLY A 1 258 ? -4.578 18.738 -3.467 1.00 63.84 258 GLY A N 1
ATOM 1996 C CA . GLY A 1 258 ? -3.738 19.083 -4.623 1.00 63.84 258 GLY A CA 1
ATOM 1997 C C . GLY A 1 258 ? -2.771 20.255 -4.434 1.00 63.84 258 GLY A C 1
ATOM 1998 O O . GLY A 1 258 ? -1.923 20.452 -5.299 1.00 63.84 258 GLY A O 1
ATOM 1999 N N . ASP A 1 259 ? -2.822 20.981 -3.310 1.00 62.75 259 ASP A N 1
ATOM 2000 C CA . ASP A 1 259 ? -1.967 22.161 -3.046 1.00 62.75 259 ASP A CA 1
ATOM 2001 C C . ASP A 1 259 ? -0.482 21.825 -2.727 1.00 62.75 259 ASP A C 1
ATOM 2003 O O . ASP A 1 259 ? 0.167 22.470 -1.904 1.00 62.75 259 ASP A O 1
ATOM 2007 N N . GLY A 1 260 ? 0.098 20.820 -3.392 1.00 55.50 260 GLY A N 1
ATOM 2008 C CA . GLY A 1 260 ? 1.539 20.542 -3.390 1.00 55.50 260 GLY A CA 1
ATOM 2009 C C . GLY A 1 260 ? 1.957 19.138 -2.917 1.00 55.50 260 GLY A C 1
ATOM 2010 O O . GLY A 1 260 ? 1.128 18.335 -2.482 1.00 55.50 260 GLY A O 1
ATOM 2011 N N . PRO A 1 261 ? 3.272 18.835 -2.971 1.00 54.12 261 PRO A N 1
ATOM 2012 C CA . PRO A 1 261 ? 3.843 17.475 -2.970 1.00 54.12 261 PRO A CA 1
ATOM 2013 C C . PRO A 1 261 ? 3.772 16.707 -1.636 1.00 54.12 261 PRO A C 1
ATOM 2015 O O . PRO A 1 261 ? 4.368 15.644 -1.497 1.00 54.12 261 PRO A O 1
ATOM 2018 N N . VAL A 1 262 ? 3.060 17.209 -0.623 1.00 50.03 262 VAL A N 1
ATOM 2019 C CA . VAL A 1 262 ? 3.084 16.619 0.730 1.00 50.03 262 VAL A CA 1
ATOM 2020 C C . VAL A 1 262 ? 2.432 15.228 0.774 1.00 50.03 262 VAL A C 1
ATOM 2022 O O . VAL A 1 262 ? 2.819 14.408 1.602 1.00 50.03 262 VAL A O 1
ATOM 2025 N N . LEU A 1 263 ? 1.485 14.931 -0.123 1.00 47.97 263 LEU A N 1
ATOM 2026 C CA . LEU A 1 263 ? 0.792 13.635 -0.155 1.00 47.97 263 LEU A CA 1
ATOM 2027 C C . LEU A 1 263 ? 1.463 12.574 -1.037 1.00 47.97 263 LEU A C 1
ATOM 2029 O O . LEU A 1 263 ? 1.292 11.390 -0.744 1.00 47.97 263 LEU A O 1
ATOM 2033 N N . ASP A 1 264 ? 2.273 12.957 -2.026 1.00 45.75 264 ASP A N 1
ATOM 2034 C CA . ASP A 1 264 ? 3.050 11.986 -2.813 1.00 45.75 264 ASP A CA 1
ATOM 2035 C C . ASP A 1 264 ? 4.086 11.284 -1.922 1.00 45.75 264 ASP A C 1
ATOM 2037 O O . ASP A 1 264 ? 4.262 10.070 -1.995 1.00 45.75 264 ASP A O 1
ATOM 2041 N N . THR A 1 265 ? 4.670 12.007 -0.960 1.00 43.47 265 THR A N 1
ATOM 2042 C CA . THR A 1 265 ? 5.562 11.432 0.061 1.00 43.47 265 THR A CA 1
ATOM 2043 C C . THR A 1 265 ? 4.843 10.449 0.995 1.00 43.47 265 THR A C 1
ATOM 2045 O O . THR A 1 265 ? 5.456 9.516 1.507 1.00 43.47 265 THR A O 1
ATOM 2048 N N . ILE A 1 266 ? 3.536 10.625 1.214 1.00 45.53 266 ILE A N 1
ATOM 2049 C CA . ILE A 1 266 ? 2.733 9.798 2.129 1.00 45.53 266 ILE A CA 1
ATOM 2050 C C . ILE A 1 266 ? 2.252 8.512 1.443 1.00 45.53 266 ILE A C 1
ATOM 2052 O O . ILE A 1 266 ? 2.208 7.461 2.082 1.00 45.53 266 ILE A O 1
ATOM 2056 N N . GLN A 1 267 ? 1.948 8.547 0.140 1.00 44.78 267 GLN A N 1
ATOM 2057 C CA . GLN A 1 267 ? 1.586 7.336 -0.614 1.00 44.78 267 GLN A CA 1
ATOM 2058 C C . GLN A 1 267 ? 2.732 6.313 -0.698 1.00 44.78 267 GLN A C 1
ATOM 2060 O O . GLN A 1 267 ? 2.481 5.130 -0.923 1.00 44.78 267 GLN A O 1
ATOM 2065 N N . HIS A 1 268 ? 3.976 6.732 -0.449 1.00 43.78 268 HIS A N 1
ATOM 2066 C CA . HIS A 1 268 ? 5.136 5.844 -0.385 1.00 43.78 268 HIS A CA 1
ATOM 2067 C C . HIS A 1 268 ? 5.289 5.069 0.941 1.00 43.78 268 HIS A C 1
ATOM 2069 O O . HIS A 1 268 ? 6.192 4.240 1.041 1.00 43.78 268 HIS A O 1
ATOM 2075 N N . VAL A 1 269 ? 4.427 5.282 1.947 1.00 38.91 269 VAL A N 1
ATOM 2076 C CA . VAL A 1 269 ? 4.623 4.737 3.311 1.00 38.91 269 VAL A CA 1
ATOM 2077 C C . VAL A 1 269 ? 4.053 3.318 3.530 1.00 38.91 269 VAL A C 1
ATOM 2079 O O . VAL A 1 269 ? 4.374 2.692 4.534 1.00 38.91 269 VAL A O 1
ATOM 2082 N N . GLU A 1 270 ? 3.312 2.718 2.590 1.00 40.38 270 GLU A N 1
ATOM 2083 C CA . GLU A 1 270 ? 2.864 1.309 2.705 1.00 40.38 270 GLU A CA 1
ATOM 2084 C C . GLU A 1 270 ? 3.378 0.417 1.554 1.00 40.38 270 GLU A C 1
ATOM 2086 O O . GLU A 1 270 ? 2.618 -0.154 0.775 1.00 40.38 270 GLU A O 1
ATOM 2091 N N . PHE A 1 271 ? 4.698 0.233 1.488 1.00 35.06 271 PHE A N 1
ATOM 2092 C CA . PHE A 1 271 ? 5.298 -1.011 0.987 1.00 35.06 271 PHE A CA 1
ATOM 2093 C C . PHE A 1 271 ? 6.162 -1.602 2.100 1.00 35.06 271 PHE A C 1
ATOM 2095 O O . PHE A 1 271 ? 7.387 -1.603 2.021 1.00 35.06 271 PHE A O 1
ATOM 2102 N N . SER A 1 272 ? 5.530 -2.066 3.179 1.00 30.25 272 SER A N 1
ATOM 2103 C CA . SER A 1 272 ? 6.220 -2.946 4.115 1.00 30.25 272 SER A CA 1
ATOM 2104 C C . SER A 1 272 ? 6.517 -4.258 3.391 1.00 30.25 272 SER A C 1
ATOM 2106 O O . SER A 1 272 ? 5.610 -4.977 2.963 1.00 30.25 272 SER A O 1
ATOM 2108 N N . GLU A 1 273 ? 7.805 -4.532 3.190 1.00 29.02 273 GLU A N 1
ATOM 2109 C CA . GLU A 1 273 ? 8.280 -5.856 2.811 1.00 29.02 273 GLU A CA 1
ATOM 2110 C C . GLU A 1 273 ? 7.768 -6.843 3.868 1.00 29.02 273 GLU A C 1
ATOM 2112 O O . GLU A 1 273 ? 7.986 -6.677 5.067 1.00 29.02 273 GLU A O 1
ATOM 2117 N N . VAL A 1 274 ? 6.975 -7.816 3.421 1.00 29.17 274 VAL A N 1
ATOM 2118 C CA . VAL A 1 274 ? 6.654 -8.991 4.227 1.00 29.17 274 VAL A CA 1
ATOM 2119 C C . VAL A 1 274 ? 7.854 -9.914 4.055 1.00 29.17 274 VAL A C 1
ATOM 2121 O O . VAL A 1 274 ? 7.997 -10.504 2.981 1.00 29.17 274 VAL A O 1
ATOM 2124 N N . ASP A 1 275 ? 8.729 -9.943 5.061 1.00 28.64 275 ASP A N 1
ATOM 2125 C CA . ASP A 1 275 ? 9.841 -10.899 5.167 1.00 28.64 275 ASP A CA 1
ATOM 2126 C C . ASP A 1 275 ? 9.350 -12.359 5.177 1.00 28.64 275 ASP A C 1
ATOM 2128 O O . ASP A 1 275 ? 8.309 -12.646 5.823 1.00 28.64 275 ASP A O 1
#

InterPro domains:
  IPR002893 Zinc finger, MYND-type [PF01753] (160-191)
  IPR002893 Zinc finger, MYND-type [PS50865] (144-191)

Foldseek 3Di:
DCLCVVVVHDNDLPVLLVVLVCQLPPPPHDLVSNLVSLLVLLVSLVVVCVVPVDRDPVSLVSSLVSLLSSLVSCVVPPPPLDAGDPSLLCCCVPPVVVCCVPPVVSVVPRVSSVVRNVSVVVLLVVQLVVQLVVCVQQVQQFAALQPPLQKGKSDSVQWQWDPAAEDPSLIHTHLDVVSVVNCCVQCVVRRHYPRDRSRDDPVPSVPSVARGSHADPQMWMWHWAQACVRDIHIQIGSPDGSVVRVVVSVVRNVHHDPPDDPVVVRVPRPPDPPD

pLDDT: mean 89.53, std 14.39, range [28.64, 98.62]

Secondary structure (DSSP, 8-state):
-HHHHTTTS---HHHHHHHHHHHHH-TTS-HHHHHHHHHHHHHHHHTTTGGGT---HHHHHHHHHHHHHHHHHHHHHSPTTPPPPHHHHHHIIIIIHHHTTT-HHHHHH-HHHHHHHHHHHHHHHHHHHHHHHHHHH-GGGSBB-STTT--EESSTTSSEEP-SSS-TTT--EESSHHHHHHHHHHHGGG-STTPPP-----SGGG-TT-S-SS--TT--EEEEEE-TTS-EEEEEESSS-HHHHHHHHHHHTTS-TTSSTTTHHHHTT------